Protein AF-A0AAD3H5E1-F1 (afdb_monomer_lite)

Sequence (270 aa):
MHFYHAPSNSEFFSRFMMGMERRMGKQVRQNVGLSVEVLHAILDDYEEEFSSIKCSVSRKRDIVIFASGFLILFTCALRGNELFFWERSEFCTRITQGLNPGNLSHFTIPLMGEFKNELGTRNHMMVVAQHTKSHLPVETWLNRLVQVLKSDGLSSTVGPTMCNKEGFVLCSTDFNSELRDMLYRCANQHPSLLDVNADLENDFKVYRSFRRGATTCARNNKVQEADIVLHNRWRASEAKSGSLPCMSMHNLYTEISQALPTRLRFSASL

Structure (mmCIF, N/CA/C/O backbone):
data_AF-A0AAD3H5E1-F1
#
_entry.id   AF-A0AAD3H5E1-F1
#
loop_
_atom_site.group_PDB
_atom_site.id
_atom_site.type_symbol
_atom_site.label_atom_id
_atom_site.label_alt_id
_atom_site.label_comp_id
_atom_site.label_asym_id
_atom_site.label_entity_id
_atom_site.label_seq_id
_atom_site.pdbx_PDB_ins_code
_atom_site.Cartn_x
_atom_site.Cartn_y
_atom_site.Cartn_z
_atom_site.occupancy
_atom_site.B_iso_or_equiv
_atom_site.auth_seq_id
_atom_site.auth_comp_id
_atom_site.auth_asym_id
_atom_site.auth_atom_id
_atom_site.pdbx_PDB_model_num
ATOM 1 N N . MET A 1 1 ? 16.871 -19.529 46.536 1.00 39.72 1 MET A N 1
ATOM 2 C CA . MET A 1 1 ? 17.720 -19.584 45.327 1.00 39.72 1 MET A CA 1
ATOM 3 C C . MET A 1 1 ? 17.335 -18.385 44.466 1.00 39.72 1 MET A C 1
ATOM 5 O O . MET A 1 1 ? 16.282 -18.407 43.847 1.00 39.72 1 MET A O 1
ATOM 9 N N . HIS A 1 2 ? 18.084 -17.283 44.563 1.00 45.03 2 HIS A N 1
ATOM 10 C CA . HIS A 1 2 ? 17.791 -16.054 43.820 1.00 45.03 2 HIS A CA 1
ATOM 11 C C . HIS A 1 2 ? 18.284 -16.216 42.382 1.00 45.03 2 HIS A C 1
ATOM 13 O O . HIS A 1 2 ? 19.489 -16.279 42.146 1.00 45.03 2 HIS A O 1
ATOM 19 N N . PHE A 1 3 ? 17.363 -16.312 41.424 1.00 52.41 3 PHE A N 1
ATOM 20 C CA . PHE A 1 3 ? 17.713 -16.196 40.015 1.00 52.41 3 PHE A CA 1
ATOM 21 C C . PHE A 1 3 ? 18.147 -14.751 39.756 1.00 52.41 3 PHE A C 1
ATOM 23 O O . PHE A 1 3 ? 17.346 -13.823 39.847 1.00 52.41 3 PHE A O 1
ATOM 30 N N . TYR A 1 4 ? 19.434 -14.553 39.480 1.00 52.16 4 TYR A N 1
ATOM 31 C CA . TYR A 1 4 ? 19.949 -13.277 39.002 1.00 52.16 4 TYR A CA 1
ATOM 32 C C . TYR A 1 4 ? 19.303 -12.972 37.644 1.00 52.16 4 TYR A C 1
ATOM 34 O O . TYR A 1 4 ? 19.609 -13.619 36.642 1.00 52.16 4 TYR A O 1
ATOM 42 N N . HIS A 1 5 ? 18.419 -11.974 37.596 1.00 62.41 5 HIS A N 1
ATOM 43 C CA . HIS A 1 5 ? 17.974 -11.367 36.344 1.00 62.41 5 HIS A CA 1
ATOM 44 C C . HIS A 1 5 ? 19.128 -10.547 35.758 1.00 62.41 5 HIS A C 1
ATOM 46 O O . HIS A 1 5 ? 19.201 -9.331 35.917 1.00 62.41 5 HIS A O 1
ATOM 52 N N . ALA A 1 6 ? 20.074 -11.229 35.111 1.00 73.69 6 ALA A N 1
ATOM 53 C CA . ALA A 1 6 ? 21.097 -10.563 34.323 1.00 73.69 6 ALA A CA 1
ATOM 54 C C . ALA A 1 6 ? 20.407 -9.748 33.209 1.00 73.69 6 ALA A C 1
ATOM 56 O O . ALA A 1 6 ? 19.529 -10.292 32.531 1.00 73.69 6 ALA A O 1
ATOM 57 N N . PRO A 1 7 ? 20.797 -8.483 32.963 1.00 69.69 7 PRO A N 1
ATOM 58 C CA . PRO A 1 7 ? 20.216 -7.667 31.891 1.00 69.69 7 PRO A CA 1
ATOM 59 C C . PRO A 1 7 ? 20.295 -8.341 30.512 1.00 69.69 7 PRO A C 1
ATOM 61 O O . PRO A 1 7 ? 19.433 -8.124 29.660 1.00 69.69 7 PRO A O 1
ATOM 64 N N . SER A 1 8 ? 21.291 -9.211 30.317 1.00 75.44 8 SER A N 1
ATOM 65 C CA . SER A 1 8 ? 21.497 -10.021 29.114 1.00 75.44 8 SER A CA 1
ATOM 66 C C . SER A 1 8 ? 20.474 -11.146 28.912 1.00 75.44 8 SER A C 1
ATOM 68 O O . SER A 1 8 ? 20.350 -11.655 27.806 1.00 75.44 8 SER A O 1
ATOM 70 N N . ASN A 1 9 ? 19.714 -11.520 29.944 1.00 74.25 9 ASN A N 1
ATOM 71 C CA . ASN A 1 9 ? 18.620 -12.493 29.840 1.00 74.25 9 ASN A CA 1
ATOM 72 C C . ASN A 1 9 ? 17.255 -11.815 29.629 1.00 74.25 9 ASN A C 1
ATOM 74 O O . ASN A 1 9 ? 16.221 -12.476 29.692 1.00 74.25 9 ASN A O 1
ATOM 78 N N . SER A 1 10 ? 17.227 -10.495 29.413 1.00 81.56 10 SER A N 1
ATOM 79 C CA . SER A 1 10 ? 15.985 -9.770 29.142 1.00 81.56 10 SER A CA 1
ATOM 80 C C . SER A 1 10 ? 15.500 -9.987 27.708 1.00 81.56 10 SER A C 1
ATOM 82 O O . SER A 1 10 ? 16.289 -10.147 26.773 1.00 81.56 10 SER A O 1
ATOM 84 N N . GLU A 1 11 ? 14.184 -9.913 27.508 1.00 77.81 11 GLU A N 1
ATOM 85 C CA . GLU A 1 11 ? 13.595 -9.965 26.168 1.00 77.81 11 GLU A CA 1
ATOM 86 C C . GLU A 1 11 ? 14.081 -8.809 25.283 1.00 77.81 11 GLU A C 1
ATOM 88 O O . GLU A 1 11 ? 14.349 -8.998 24.096 1.00 77.81 11 GLU A O 1
ATOM 93 N N . PHE A 1 12 ? 14.288 -7.629 25.875 1.00 81.38 12 PHE A N 1
ATOM 94 C CA . PHE A 1 12 ? 14.901 -6.500 25.183 1.00 81.38 12 PHE A CA 1
ATOM 95 C C . PHE A 1 12 ? 16.295 -6.852 24.655 1.00 81.38 12 PHE A C 1
ATOM 97 O O . PHE A 1 12 ? 16.568 -6.625 23.478 1.00 81.38 12 PHE A O 1
ATOM 104 N N . PHE A 1 13 ? 17.164 -7.438 25.487 1.00 83.25 13 PHE A N 1
ATOM 105 C CA . PHE A 1 13 ? 18.514 -7.814 25.070 1.00 83.25 13 PHE A CA 1
ATOM 106 C C . PHE A 1 13 ? 18.494 -8.890 23.980 1.00 83.25 13 PHE A C 1
ATOM 108 O O . PHE A 1 13 ? 19.228 -8.775 23.003 1.00 83.25 13 PHE A O 1
ATOM 115 N N . SER A 1 14 ? 17.603 -9.880 24.085 1.00 82.94 14 SER A N 1
ATOM 116 C CA . SER A 1 14 ? 17.423 -10.902 23.046 1.00 82.94 14 SER A CA 1
ATOM 117 C C . SER A 1 14 ? 17.002 -10.287 21.702 1.00 82.94 14 SER A C 1
ATOM 119 O O . SER A 1 14 ? 17.634 -10.532 20.671 1.00 82.94 14 SER A O 1
ATOM 121 N N . ARG A 1 15 ? 16.006 -9.389 21.705 1.00 79.94 15 ARG A N 1
ATOM 122 C CA . ARG A 1 15 ? 15.568 -8.658 20.501 1.00 79.94 15 ARG A CA 1
ATOM 123 C C . ARG A 1 15 ? 16.658 -7.725 19.962 1.00 79.94 15 ARG A C 1
ATOM 125 O O . ARG A 1 15 ? 16.828 -7.623 18.746 1.00 79.94 15 ARG A O 1
ATOM 132 N N . PHE A 1 16 ? 17.417 -7.070 20.840 1.00 83.19 16 PHE A N 1
ATOM 133 C CA . PHE A 1 16 ? 18.537 -6.206 20.468 1.00 83.19 16 PHE A CA 1
ATOM 134 C C . PHE A 1 16 ? 19.657 -6.999 19.785 1.00 83.19 16 PHE A C 1
ATOM 136 O O . PHE A 1 16 ? 20.072 -6.630 18.684 1.00 83.19 16 PHE A O 1
ATOM 143 N N . MET A 1 17 ? 20.086 -8.115 20.384 1.00 85.12 17 MET A N 1
ATOM 144 C CA . MET A 1 17 ? 21.097 -9.015 19.824 1.00 85.12 17 MET A CA 1
ATOM 145 C C . MET A 1 17 ? 20.643 -9.595 18.487 1.00 85.12 17 MET A C 1
ATOM 147 O O . MET A 1 17 ? 21.388 -9.527 17.514 1.00 85.12 17 MET A O 1
ATOM 151 N N . MET A 1 18 ? 19.392 -10.048 18.384 1.00 78.88 18 MET A N 1
ATOM 152 C CA . MET A 1 18 ? 18.817 -10.495 17.113 1.00 78.88 18 MET A CA 1
ATOM 153 C C . MET A 1 18 ? 18.845 -9.380 16.054 1.00 78.88 18 MET A C 1
ATOM 155 O O . MET A 1 18 ? 19.202 -9.603 14.896 1.00 78.88 18 MET A O 1
ATOM 159 N N . GLY A 1 19 ? 18.526 -8.144 16.448 1.00 79.12 19 GLY A N 1
ATOM 160 C CA . GLY A 1 19 ? 18.629 -6.972 15.584 1.00 79.12 19 GLY A CA 1
ATOM 161 C C . GLY A 1 19 ? 20.065 -6.647 15.152 1.00 79.12 19 GLY A C 1
ATOM 162 O O . GLY A 1 19 ? 20.259 -6.146 14.041 1.00 79.12 19 GLY A O 1
ATOM 163 N N . MET A 1 20 ? 21.067 -6.912 15.996 1.00 80.69 20 MET A N 1
ATOM 164 C CA . MET A 1 20 ? 22.487 -6.794 15.643 1.00 80.69 20 MET A CA 1
ATOM 165 C C . MET A 1 20 ? 22.913 -7.891 14.668 1.00 80.69 20 MET A C 1
ATOM 167 O O . MET A 1 20 ? 23.488 -7.577 13.630 1.00 80.69 20 MET A O 1
ATOM 171 N N . GLU A 1 21 ? 22.582 -9.153 14.943 1.00 81.31 21 GLU A N 1
ATOM 172 C CA . GLU A 1 21 ? 22.931 -10.290 14.082 1.00 81.31 21 GLU A CA 1
ATOM 173 C C . GLU A 1 21 ? 22.355 -10.144 12.668 1.00 81.31 21 GLU A C 1
ATOM 175 O O . GLU A 1 21 ? 23.046 -10.417 11.683 1.00 81.31 21 GLU A O 1
ATOM 180 N N . ARG A 1 22 ? 21.122 -9.632 12.554 1.00 72.00 22 ARG A N 1
ATOM 181 C CA . ARG A 1 22 ? 20.493 -9.296 11.267 1.00 72.00 22 ARG A CA 1
ATOM 182 C C . ARG A 1 22 ? 21.229 -8.164 10.535 1.00 72.00 22 ARG A C 1
ATOM 184 O O . ARG A 1 22 ? 21.415 -8.246 9.326 1.00 72.00 22 ARG A O 1
ATOM 191 N N . ARG A 1 23 ? 21.679 -7.117 11.244 1.00 68.81 23 ARG A N 1
ATOM 192 C CA . ARG A 1 23 ? 22.417 -5.975 10.654 1.00 68.81 23 ARG A CA 1
ATOM 193 C C . ARG A 1 23 ? 23.850 -6.321 10.256 1.00 68.81 23 ARG A C 1
ATOM 195 O O . ARG A 1 23 ? 24.345 -5.794 9.267 1.00 68.81 23 ARG A O 1
ATOM 202 N N . MET A 1 24 ? 24.491 -7.216 11.001 1.00 80.25 24 MET A N 1
ATOM 203 C CA . MET A 1 24 ? 25.833 -7.725 10.712 1.00 80.25 24 MET A CA 1
ATOM 204 C C . MET A 1 24 ? 25.838 -8.820 9.635 1.00 80.25 24 MET A C 1
ATOM 206 O O . MET A 1 24 ? 26.899 -9.330 9.294 1.00 80.25 24 MET A O 1
ATOM 210 N N . GLY A 1 25 ? 24.669 -9.207 9.108 1.00 67.19 25 GLY A N 1
ATOM 211 C CA . GLY A 1 25 ? 24.555 -10.214 8.052 1.00 67.19 25 GLY A CA 1
ATOM 212 C C . GLY A 1 25 ? 24.795 -11.652 8.518 1.00 67.19 25 GLY A C 1
ATOM 213 O O . GLY A 1 25 ? 24.879 -12.546 7.684 1.00 67.19 25 GLY A O 1
ATOM 214 N N . LYS A 1 26 ? 24.862 -11.902 9.833 1.00 73.00 26 LYS A N 1
ATOM 215 C CA . LYS A 1 26 ? 24.960 -13.259 10.396 1.00 73.00 26 LYS A CA 1
ATOM 216 C C . LYS A 1 26 ? 23.683 -14.067 10.125 1.00 73.00 26 LYS A C 1
ATOM 218 O O . LYS A 1 26 ? 23.748 -15.274 9.927 1.00 73.00 26 LYS A O 1
ATOM 223 N N . GLN A 1 27 ? 22.534 -13.389 10.066 1.00 60.41 27 GLN A N 1
ATOM 224 C CA . GLN A 1 27 ? 21.278 -13.930 9.543 1.00 60.41 27 GLN A CA 1
ATOM 225 C C . GLN A 1 27 ? 20.780 -13.060 8.386 1.00 60.41 27 GLN A C 1
ATOM 227 O O . GLN A 1 27 ? 20.323 -11.936 8.597 1.00 60.41 27 GLN A O 1
ATOM 232 N N . VAL A 1 28 ? 20.833 -13.587 7.160 1.00 63.38 28 VAL A N 1
ATOM 233 C CA . VAL A 1 28 ? 20.250 -12.938 5.978 1.00 63.38 28 VAL A CA 1
ATOM 234 C C . VAL A 1 28 ? 18.944 -13.640 5.631 1.00 63.38 28 VAL A C 1
ATOM 236 O O . VAL A 1 28 ? 18.929 -14.619 4.894 1.00 63.38 28 VAL A O 1
ATOM 239 N N . ARG A 1 29 ? 17.828 -13.122 6.150 1.00 73.75 29 ARG A N 1
ATOM 240 C CA . ARG A 1 29 ? 16.485 -13.528 5.719 1.00 73.75 29 ARG A CA 1
ATOM 241 C C . ARG A 1 29 ? 15.870 -12.397 4.910 1.00 73.75 29 ARG A C 1
ATOM 243 O O . ARG A 1 29 ? 15.574 -11.328 5.440 1.00 73.75 29 ARG A O 1
ATOM 250 N N . GLN A 1 30 ? 15.765 -12.589 3.600 1.00 77.12 30 GLN A N 1
ATOM 251 C CA . GLN A 1 30 ? 15.173 -11.586 2.722 1.00 77.12 30 GLN A CA 1
ATOM 252 C C . GLN A 1 30 ? 13.650 -11.698 2.759 1.00 77.12 30 GLN A C 1
ATOM 254 O O . GLN A 1 30 ? 13.129 -12.799 2.644 1.00 77.12 30 GLN A O 1
ATOM 259 N N . ASN A 1 31 ? 12.936 -10.568 2.823 1.00 81.81 31 ASN A N 1
ATOM 260 C CA . ASN A 1 31 ? 11.474 -10.605 2.740 1.00 81.81 31 ASN A CA 1
ATOM 261 C C . ASN A 1 31 ? 11.011 -11.189 1.406 1.00 81.81 31 ASN A C 1
ATOM 263 O O . ASN A 1 31 ? 11.499 -10.760 0.359 1.00 81.81 31 ASN A O 1
ATOM 267 N N . VAL A 1 32 ? 10.044 -12.093 1.434 1.00 91.31 32 VAL A N 1
ATOM 268 C CA . VAL A 1 32 ? 9.434 -12.700 0.250 1.00 91.31 32 VAL A CA 1
ATOM 269 C C . VAL A 1 32 ? 8.504 -11.687 -0.429 1.00 91.31 32 VAL A C 1
ATOM 271 O O . VAL A 1 32 ? 7.982 -10.771 0.213 1.00 91.31 32 VAL A O 1
ATOM 274 N N . GLY A 1 33 ? 8.361 -11.785 -1.754 1.00 93.06 33 GLY A N 1
ATOM 275 C CA . GLY A 1 33 ? 7.395 -10.977 -2.500 1.00 93.06 33 GLY A CA 1
ATOM 276 C C . GLY A 1 33 ? 5.976 -11.466 -2.238 1.00 93.06 33 GLY A C 1
ATOM 277 O O . GLY A 1 33 ? 5.722 -12.657 -2.359 1.00 93.06 33 GLY A O 1
ATOM 278 N N . LEU A 1 34 ? 5.071 -10.557 -1.880 1.00 96.12 34 LEU A N 1
ATOM 279 C CA . LEU A 1 34 ? 3.657 -10.881 -1.689 1.00 96.12 34 LEU A CA 1
ATOM 280 C C . LEU A 1 34 ? 3.011 -11.084 -3.064 1.00 96.12 34 LEU A C 1
ATOM 282 O O . LEU A 1 34 ? 3.153 -10.215 -3.920 1.00 96.12 34 LEU A O 1
ATOM 286 N N . SER A 1 35 ? 2.381 -12.229 -3.317 1.00 96.88 35 SER A N 1
ATOM 287 C CA . SER A 1 35 ? 1.752 -12.479 -4.619 1.00 96.88 35 SER A CA 1
ATOM 288 C C . SER A 1 35 ? 0.460 -11.665 -4.766 1.00 96.88 35 SER A C 1
ATOM 290 O O . SER A 1 35 ? -0.111 -11.214 -3.772 1.00 96.88 35 SER A O 1
ATOM 292 N N . VAL A 1 36 ? 0.002 -11.445 -6.000 1.00 97.62 36 VAL A N 1
ATOM 293 C CA . VAL A 1 36 ? -1.243 -10.692 -6.231 1.00 97.62 36 VAL A CA 1
ATOM 294 C C . VAL A 1 36 ? -2.466 -11.470 -5.738 1.00 97.62 36 VAL A C 1
ATOM 296 O O . VAL A 1 36 ? -3.422 -10.877 -5.257 1.00 97.62 36 VAL A O 1
ATOM 299 N N . GLU A 1 37 ? -2.399 -12.799 -5.767 1.00 97.88 37 GLU A N 1
ATOM 300 C CA . GLU A 1 37 ? -3.422 -13.707 -5.248 1.00 97.88 37 GLU A CA 1
ATOM 301 C C . GLU A 1 37 ? -3.552 -13.589 -3.725 1.00 97.88 37 GLU A C 1
ATOM 303 O O . GLU A 1 37 ? -4.663 -13.537 -3.208 1.00 97.88 37 GLU A O 1
ATOM 308 N N . VAL A 1 38 ? -2.428 -13.472 -3.005 1.00 98.00 38 VAL A N 1
ATOM 309 C CA . VAL A 1 38 ? -2.443 -13.204 -1.557 1.00 98.00 38 VAL A CA 1
ATOM 310 C C . VAL A 1 38 ? -3.020 -11.818 -1.269 1.00 98.00 38 VAL A C 1
ATOM 312 O O . VAL A 1 38 ? -3.778 -11.662 -0.317 1.00 98.00 38 VAL A O 1
ATOM 315 N N . LEU A 1 39 ? -2.694 -10.805 -2.082 1.00 98.38 39 LEU A N 1
ATOM 316 C CA . LEU A 1 39 ? -3.289 -9.475 -1.922 1.00 98.38 39 LEU A CA 1
ATOM 317 C C . LEU A 1 39 ? -4.809 -9.512 -2.114 1.00 98.38 39 LEU A C 1
ATOM 319 O O . LEU A 1 39 ? -5.518 -8.906 -1.320 1.00 98.38 39 LEU A O 1
ATOM 323 N N . HIS A 1 40 ? -5.300 -10.229 -3.127 1.00 98.25 40 HIS A N 1
ATOM 324 C CA . HIS A 1 40 ? -6.735 -10.430 -3.337 1.00 98.25 40 HIS A CA 1
ATOM 325 C C . HIS A 1 40 ? -7.398 -11.099 -2.142 1.00 98.25 40 HIS A C 1
ATOM 327 O O . HIS A 1 40 ? -8.334 -10.525 -1.605 1.00 98.25 40 HIS A O 1
ATOM 333 N N . ALA A 1 41 ? -6.852 -12.214 -1.649 1.00 98.12 41 ALA A N 1
ATOM 334 C CA . ALA A 1 41 ? -7.399 -12.892 -0.473 1.00 98.12 41 ALA A CA 1
ATOM 335 C C . ALA A 1 41 ? -7.508 -11.955 0.747 1.00 98.12 41 ALA A C 1
ATOM 337 O O . ALA A 1 41 ? -8.533 -11.922 1.421 1.00 98.12 41 ALA A O 1
ATOM 338 N N . ILE A 1 42 ? -6.487 -11.121 0.988 1.00 98.38 42 ILE A N 1
ATOM 339 C CA . ILE A 1 42 ? -6.517 -10.112 2.060 1.00 98.38 42 ILE A CA 1
ATOM 340 C C . ILE A 1 42 ? -7.616 -9.061 1.820 1.00 98.38 42 ILE A C 1
ATOM 342 O O . ILE A 1 42 ? -8.301 -8.661 2.759 1.00 98.38 42 ILE A O 1
ATOM 346 N N . LEU A 1 43 ? -7.769 -8.569 0.587 1.00 98.50 43 LEU A N 1
ATOM 347 C CA . LEU A 1 43 ? -8.774 -7.553 0.252 1.00 98.50 43 LEU A CA 1
ATOM 348 C C . LEU A 1 43 ? -10.204 -8.113 0.280 1.00 98.50 43 LEU A C 1
ATOM 350 O O . LEU A 1 43 ? -11.114 -7.383 0.671 1.00 98.50 43 LEU A O 1
ATOM 354 N N . ASP A 1 44 ? -10.392 -9.380 -0.079 1.00 98.06 44 ASP A N 1
ATOM 355 C CA . ASP A 1 44 ? -11.674 -10.083 -0.013 1.00 98.06 44 ASP A CA 1
ATOM 356 C C . ASP A 1 44 ? -12.102 -10.299 1.445 1.00 98.06 44 ASP A C 1
ATOM 358 O O . ASP A 1 44 ? -13.229 -9.959 1.811 1.00 98.06 44 ASP A O 1
ATOM 362 N N . ASP A 1 45 ? -11.182 -10.743 2.312 1.00 97.69 45 ASP A N 1
ATOM 363 C CA . ASP A 1 45 ? -11.425 -10.819 3.759 1.00 97.69 45 ASP A CA 1
ATOM 364 C C . ASP A 1 45 ? -11.807 -9.447 4.339 1.00 97.69 45 ASP A C 1
ATOM 366 O O . ASP A 1 45 ? -12.689 -9.335 5.196 1.00 97.69 45 ASP A O 1
ATOM 370 N N . TYR A 1 46 ? -11.143 -8.379 3.882 1.00 98.50 46 TYR A N 1
ATOM 371 C CA . TYR A 1 46 ? -11.490 -7.022 4.289 1.00 98.50 46 TYR A CA 1
ATOM 372 C C . TYR A 1 46 ? -12.869 -6.592 3.804 1.00 98.50 46 TYR A C 1
ATOM 374 O O . TYR A 1 46 ? -13.571 -5.908 4.548 1.00 98.50 46 TYR A O 1
ATOM 382 N N . GLU A 1 47 ? -13.271 -6.964 2.592 1.00 98.25 47 GLU A N 1
ATOM 383 C CA . GLU A 1 47 ? -14.604 -6.667 2.069 1.00 98.25 47 GLU A CA 1
ATOM 384 C C . GLU A 1 47 ? -15.693 -7.379 2.881 1.00 98.25 47 GLU A C 1
ATOM 386 O O . GLU A 1 47 ? -16.701 -6.757 3.238 1.00 98.25 47 GLU A O 1
ATOM 391 N N . GLU A 1 48 ? -15.473 -8.651 3.226 1.00 97.81 48 GLU A N 1
ATOM 392 C CA . GLU A 1 48 ? -16.378 -9.431 4.071 1.00 97.81 48 GLU A CA 1
ATOM 393 C C . GLU A 1 48 ? -16.494 -8.811 5.471 1.00 97.81 48 GLU A C 1
ATOM 395 O O . GLU A 1 48 ? -17.601 -8.551 5.960 1.00 97.81 48 GLU A O 1
ATOM 400 N N . GLU A 1 49 ? -15.359 -8.497 6.105 1.00 97.81 49 GLU A N 1
ATOM 401 C CA . GLU A 1 49 ? -15.334 -7.887 7.434 1.00 97.81 49 GLU A CA 1
ATOM 402 C C . GLU A 1 49 ? -15.988 -6.495 7.416 1.00 97.81 49 GLU A C 1
ATOM 404 O O . GLU A 1 49 ? -16.837 -6.200 8.258 1.00 97.81 49 GLU A O 1
ATOM 409 N N . PHE A 1 50 ? -15.681 -5.660 6.420 1.00 97.88 50 PHE A N 1
ATOM 410 C CA . PHE A 1 50 ? -16.255 -4.320 6.266 1.00 97.88 50 PHE A CA 1
ATOM 411 C C . PHE A 1 50 ? -17.778 -4.348 6.062 1.00 97.88 50 PHE A C 1
ATOM 413 O O . PHE A 1 50 ? -18.505 -3.499 6.605 1.00 97.88 50 PHE A O 1
ATOM 420 N N . SER A 1 51 ? -18.271 -5.330 5.305 1.00 97.25 51 SER A N 1
ATOM 421 C CA . SER A 1 51 ? -19.696 -5.522 5.012 1.00 97.25 51 SER A CA 1
ATOM 422 C C . SER A 1 51 ? -20.466 -6.148 6.176 1.00 97.25 51 SER A C 1
ATOM 424 O O . SER A 1 51 ? -21.688 -6.007 6.263 1.00 97.25 51 SER A O 1
ATOM 426 N N . SER A 1 52 ? -19.770 -6.789 7.115 1.00 97.12 52 SER A N 1
ATOM 427 C CA . SER A 1 52 ? -20.388 -7.413 8.278 1.00 97.12 52 SER A CA 1
ATOM 428 C C . SER A 1 52 ? -21.105 -6.401 9.175 1.00 97.12 52 SER A C 1
ATOM 430 O O . SER A 1 52 ? -20.564 -5.362 9.566 1.00 97.12 52 SER A O 1
ATOM 432 N N . ILE A 1 53 ? -22.324 -6.755 9.593 1.00 93.44 53 ILE A N 1
ATOM 433 C CA . ILE A 1 53 ? -23.119 -5.994 10.576 1.00 93.44 53 ILE A CA 1
ATOM 434 C C . ILE A 1 53 ? -22.398 -5.929 11.932 1.00 93.44 53 ILE A C 1
ATOM 436 O O . ILE A 1 53 ? -22.576 -4.980 12.691 1.00 93.44 53 ILE A O 1
ATOM 440 N N . LYS A 1 54 ? -21.558 -6.926 12.235 1.00 95.31 54 LYS A N 1
ATOM 441 C CA . LYS A 1 54 ? -20.805 -7.002 13.494 1.00 95.31 54 LYS A CA 1
ATOM 442 C C . LYS A 1 54 ? -19.575 -6.091 13.511 1.00 95.31 54 LYS A C 1
ATOM 444 O O . LYS A 1 54 ? -18.992 -5.895 14.575 1.00 95.31 54 LYS A O 1
ATOM 449 N N . CYS A 1 55 ? -19.160 -5.548 12.365 1.00 95.94 55 CYS A N 1
ATOM 450 C CA . CYS A 1 55 ? -17.963 -4.725 12.287 1.00 95.94 55 CYS A CA 1
ATOM 451 C C . CYS A 1 55 ? -18.220 -3.326 12.855 1.00 95.94 55 CYS A C 1
ATOM 453 O O . CYS A 1 55 ? -19.078 -2.580 12.374 1.00 95.94 55 CYS A O 1
ATOM 455 N N . SER A 1 56 ? -17.441 -2.959 13.873 1.00 97.12 56 SER A N 1
ATOM 456 C CA . SER A 1 56 ? -17.533 -1.649 14.514 1.00 97.12 56 SER A CA 1
ATOM 457 C C . SER A 1 56 ? -17.124 -0.526 13.557 1.00 97.12 56 SER A C 1
ATOM 459 O O . SER A 1 56 ? -16.334 -0.729 12.636 1.00 97.12 56 SER A O 1
ATOM 461 N N . VAL A 1 57 ? -17.615 0.693 13.803 1.00 96.00 57 VAL A N 1
ATOM 462 C CA . VAL A 1 57 ? -17.256 1.878 13.001 1.00 96.00 57 VAL A CA 1
ATOM 463 C C . VAL A 1 57 ? -15.744 2.128 13.014 1.00 96.00 57 VAL A C 1
ATOM 465 O O . VAL A 1 57 ? -15.166 2.424 11.971 1.00 96.00 57 VAL A O 1
ATOM 468 N N . SER A 1 58 ? -15.093 1.954 14.171 1.00 96.50 58 SER A N 1
ATOM 469 C CA . SER A 1 58 ? -13.634 2.088 14.283 1.00 96.50 58 SER A CA 1
ATOM 470 C C . SER A 1 58 ? -12.912 1.057 13.421 1.00 96.50 58 SER A C 1
ATOM 472 O O . SER A 1 58 ? -12.012 1.413 12.672 1.00 96.50 58 SER A O 1
ATOM 474 N N . ARG A 1 59 ? -13.350 -0.208 13.449 1.00 97.44 59 ARG A N 1
ATOM 475 C CA . ARG A 1 59 ? -12.718 -1.246 12.634 1.00 97.44 59 ARG A CA 1
ATOM 476 C C . ARG A 1 59 ? -12.956 -1.025 11.141 1.00 97.44 59 ARG A C 1
ATOM 478 O O . ARG A 1 59 ? -12.029 -1.200 10.364 1.00 97.44 59 ARG A O 1
ATOM 485 N N . LYS A 1 60 ? -14.141 -0.555 10.729 1.00 98.19 60 LYS A N 1
ATOM 486 C CA . LYS A 1 60 ? -14.400 -0.181 9.325 1.00 98.19 60 LYS A CA 1
ATOM 487 C C . LYS A 1 60 ? -13.433 0.895 8.837 1.00 98.19 60 LYS A C 1
ATOM 489 O O . LYS A 1 60 ? -12.939 0.802 7.716 1.00 98.19 60 LYS A O 1
ATOM 494 N N . ARG A 1 61 ? -13.142 1.890 9.679 1.00 97.81 61 ARG A N 1
ATOM 495 C CA . ARG A 1 61 ? -12.121 2.903 9.396 1.00 97.81 61 ARG A CA 1
ATOM 496 C C . ARG A 1 61 ? -10.746 2.261 9.210 1.00 97.81 61 ARG A C 1
ATOM 498 O O . ARG A 1 61 ? -10.098 2.525 8.201 1.00 97.81 61 ARG A O 1
ATOM 505 N N . ASP A 1 62 ? -10.322 1.426 10.155 1.00 98.12 62 ASP A N 1
ATOM 506 C CA . ASP A 1 62 ? -9.006 0.781 10.113 1.00 98.12 62 ASP A CA 1
ATOM 507 C C . ASP A 1 62 ? -8.853 -0.101 8.870 1.00 98.12 62 ASP A C 1
ATOM 509 O O . ASP A 1 62 ? -7.860 0.023 8.158 1.00 98.12 62 ASP A O 1
ATOM 513 N N . ILE A 1 63 ? -9.873 -0.901 8.540 1.00 98.62 63 ILE A N 1
ATOM 514 C CA . ILE A 1 63 ? -9.920 -1.711 7.316 1.00 98.62 63 ILE A CA 1
ATOM 515 C C . ILE A 1 63 ? -9.680 -0.837 6.085 1.00 98.62 63 ILE A C 1
ATOM 517 O O . ILE A 1 63 ? -8.817 -1.149 5.272 1.00 98.62 63 ILE A O 1
ATOM 521 N N . VAL A 1 64 ? -10.393 0.286 5.950 1.00 98.75 64 VAL A N 1
ATOM 522 C CA . VAL A 1 64 ? -10.225 1.182 4.795 1.00 98.75 64 VAL A CA 1
ATOM 523 C C . VAL A 1 64 ? -8.809 1.761 4.727 1.00 98.75 64 VAL A C 1
ATOM 525 O O . VAL A 1 64 ? -8.244 1.843 3.633 1.00 98.75 64 VAL A O 1
ATOM 528 N N . ILE A 1 65 ? -8.220 2.141 5.865 1.00 98.56 65 ILE A N 1
ATOM 529 C CA . ILE A 1 65 ? -6.849 2.668 5.935 1.00 98.56 65 ILE A CA 1
ATOM 530 C C . ILE A 1 65 ? -5.834 1.596 5.519 1.00 98.56 65 ILE A C 1
ATOM 532 O O . ILE A 1 65 ? -5.013 1.843 4.632 1.00 98.56 65 ILE A O 1
ATOM 536 N N . PHE A 1 66 ? -5.899 0.402 6.111 1.00 98.62 66 PHE A N 1
ATOM 537 C CA . PHE A 1 66 ? -4.944 -0.671 5.844 1.00 98.62 66 PHE A CA 1
ATOM 538 C C . PHE A 1 66 ? -5.105 -1.267 4.446 1.00 98.62 66 PHE A C 1
ATOM 540 O O . PHE A 1 66 ? -4.105 -1.393 3.739 1.00 98.62 66 PHE A O 1
ATOM 547 N N . ALA A 1 67 ? -6.334 -1.539 3.997 1.00 98.69 67 ALA A N 1
ATOM 548 C CA . ALA A 1 67 ? -6.607 -2.034 2.648 1.00 98.69 67 ALA A CA 1
ATOM 549 C C . ALA A 1 67 ? -6.070 -1.065 1.587 1.00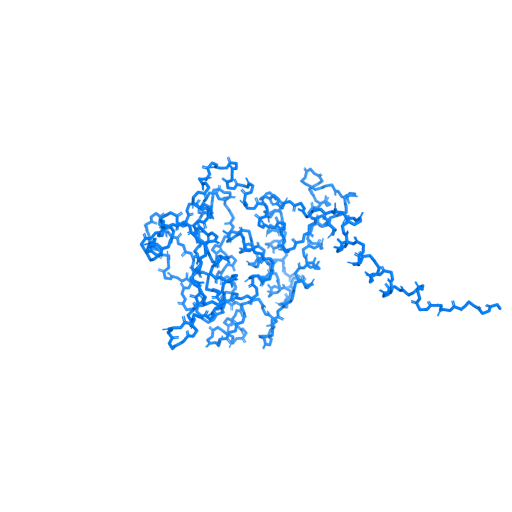 98.69 67 ALA A C 1
ATOM 551 O O . ALA A 1 67 ? -5.332 -1.473 0.690 1.00 98.69 67 ALA A O 1
ATOM 552 N N . SER A 1 68 ? -6.347 0.236 1.731 1.00 98.56 68 SER A N 1
ATOM 553 C CA . SER A 1 68 ? -5.831 1.251 0.805 1.00 98.56 68 SER A CA 1
ATOM 554 C C . SER A 1 68 ? -4.308 1.366 0.861 1.00 98.56 68 SER A C 1
ATOM 556 O O . SER A 1 68 ? -3.661 1.504 -0.176 1.00 98.56 68 SER A O 1
ATOM 558 N N . GLY A 1 69 ? -3.712 1.289 2.054 1.00 98.25 69 GLY A N 1
ATOM 559 C CA . GLY A 1 69 ? -2.262 1.344 2.216 1.00 98.25 69 GLY A CA 1
ATOM 560 C C . GLY A 1 69 ? -1.546 0.138 1.603 1.00 98.25 69 GLY A C 1
ATOM 561 O O . GLY A 1 69 ? -0.566 0.315 0.881 1.00 98.25 69 GLY A O 1
ATOM 562 N N . PHE A 1 70 ? -2.047 -1.081 1.819 1.00 98.56 70 PHE A N 1
ATOM 563 C CA . PHE A 1 70 ? -1.532 -2.302 1.188 1.00 98.56 70 PHE A CA 1
ATOM 564 C C . PHE A 1 70 ? -1.684 -2.270 -0.330 1.00 98.56 70 PHE A C 1
ATOM 566 O O . PHE A 1 70 ? -0.740 -2.596 -1.055 1.00 98.56 70 PHE A O 1
ATOM 573 N N . LEU A 1 71 ? -2.837 -1.805 -0.807 1.00 98.12 71 LEU A N 1
ATOM 574 C CA . LEU A 1 71 ? -3.106 -1.643 -2.225 1.00 98.12 71 LEU A CA 1
ATOM 575 C C . LEU A 1 71 ? -2.113 -0.671 -2.867 1.00 98.12 71 LEU A C 1
ATOM 577 O O . LEU A 1 71 ? -1.475 -1.035 -3.847 1.00 98.12 71 LEU A O 1
ATOM 581 N N . ILE A 1 72 ? -1.884 0.507 -2.276 1.00 97.38 72 ILE A N 1
ATOM 582 C CA . ILE A 1 72 ? -0.917 1.488 -2.795 1.00 97.38 72 ILE A CA 1
ATOM 583 C C . ILE A 1 72 ? 0.535 1.021 -2.663 1.00 97.38 72 ILE A C 1
ATOM 585 O O . ILE A 1 72 ? 1.330 1.237 -3.581 1.00 97.38 72 ILE A O 1
ATOM 589 N N . LEU A 1 73 ? 0.903 0.331 -1.579 1.00 97.56 73 LEU A N 1
ATOM 590 C CA . LEU A 1 73 ? 2.221 -0.303 -1.468 1.00 97.56 73 LEU A CA 1
ATOM 591 C C . LEU A 1 73 ? 2.483 -1.264 -2.635 1.00 97.56 73 LEU A C 1
ATOM 593 O O . LEU A 1 73 ? 3.617 -1.350 -3.115 1.00 97.56 73 LEU A O 1
ATOM 597 N N . PHE A 1 74 ? 1.448 -1.966 -3.103 1.00 98.00 74 PHE A N 1
ATOM 598 C CA . PHE A 1 74 ? 1.532 -2.847 -4.261 1.00 98.00 74 PHE A CA 1
ATOM 599 C C . PHE A 1 74 ? 1.511 -2.064 -5.579 1.00 98.00 74 PHE A C 1
ATOM 601 O O . PHE A 1 74 ? 2.469 -2.125 -6.347 1.00 98.00 74 PHE A O 1
ATOM 608 N N . THR A 1 75 ? 0.465 -1.280 -5.840 1.00 97.00 75 THR A N 1
ATOM 609 C CA . THR A 1 75 ? 0.209 -0.678 -7.156 1.00 97.00 75 THR A CA 1
ATOM 610 C C . THR A 1 75 ? 1.181 0.431 -7.535 1.00 97.00 75 THR A C 1
ATOM 612 O O . THR A 1 75 ? 1.477 0.595 -8.717 1.00 97.00 75 THR A O 1
ATOM 615 N N . CYS A 1 76 ? 1.711 1.161 -6.551 1.00 94.25 76 CYS A N 1
ATOM 616 C CA . CYS A 1 76 ? 2.795 2.129 -6.744 1.00 94.25 76 CYS A CA 1
ATOM 617 C C . CYS A 1 76 ? 4.186 1.512 -6.516 1.00 94.25 76 CYS A C 1
ATOM 619 O O . CYS A 1 76 ? 5.201 2.201 -6.638 1.00 94.25 76 CYS A O 1
ATOM 621 N N . ALA A 1 77 ? 4.246 0.234 -6.120 1.00 94.25 77 ALA A N 1
ATOM 622 C CA . ALA A 1 77 ? 5.463 -0.470 -5.731 1.00 94.25 77 ALA A CA 1
ATOM 623 C C . ALA A 1 77 ? 6.325 0.305 -4.713 1.00 94.25 77 ALA A C 1
ATOM 625 O O . ALA A 1 77 ? 7.558 0.260 -4.787 1.00 94.25 77 ALA A O 1
ATOM 626 N N . LEU A 1 78 ? 5.699 1.017 -3.773 1.00 90.88 78 LEU A N 1
ATOM 627 C CA . LEU A 1 78 ? 6.384 1.846 -2.778 1.00 90.88 78 LEU A CA 1
ATOM 628 C C . LEU A 1 78 ? 7.172 0.995 -1.775 1.00 90.88 78 LEU A C 1
ATOM 630 O O . LEU A 1 78 ? 6.851 -0.162 -1.494 1.00 90.88 78 LEU A O 1
ATOM 634 N N . ARG A 1 79 ? 8.228 1.569 -1.199 1.00 85.69 79 ARG A N 1
ATOM 635 C CA . ARG A 1 79 ? 8.813 1.022 0.034 1.00 85.69 79 ARG A CA 1
ATOM 636 C C . ARG A 1 79 ? 7.900 1.339 1.212 1.00 85.69 79 ARG A C 1
ATOM 638 O O . ARG A 1 79 ? 7.245 2.372 1.217 1.00 85.69 79 ARG A O 1
ATOM 645 N N . GLY A 1 80 ? 7.942 0.502 2.249 1.00 84.12 80 GLY A N 1
ATOM 646 C CA . GLY A 1 80 ? 7.088 0.672 3.435 1.00 84.12 80 GLY A CA 1
ATOM 647 C C . GLY A 1 80 ? 7.108 2.086 4.025 1.00 84.12 80 GLY A C 1
ATOM 648 O O . GLY A 1 80 ? 6.055 2.620 4.334 1.00 84.12 80 GLY A O 1
ATOM 649 N N . ASN A 1 81 ? 8.281 2.726 4.103 1.00 87.19 81 ASN A N 1
ATOM 650 C CA . ASN A 1 81 ? 8.388 4.091 4.631 1.00 87.19 81 ASN A CA 1
ATOM 651 C C . ASN A 1 81 ? 7.803 5.155 3.687 1.00 87.19 81 ASN A C 1
ATOM 653 O O . ASN A 1 81 ? 7.298 6.164 4.162 1.00 87.19 81 ASN A O 1
ATOM 657 N N . GLU A 1 82 ? 7.860 4.925 2.370 1.00 90.31 82 GLU A N 1
ATOM 658 C CA . GLU A 1 82 ? 7.387 5.875 1.354 1.00 90.31 82 GLU A CA 1
ATOM 659 C C . GLU A 1 82 ? 5.855 6.042 1.423 1.00 90.31 82 GLU A C 1
ATOM 661 O O . GLU A 1 82 ? 5.341 7.119 1.135 1.00 90.31 82 GLU A O 1
ATOM 666 N N . LEU A 1 83 ? 5.125 5.010 1.873 1.00 94.00 83 LEU A N 1
ATOM 667 C CA . LEU A 1 83 ? 3.671 5.066 2.067 1.00 94.00 83 LEU A CA 1
ATOM 668 C C . LEU A 1 83 ? 3.248 6.209 3.005 1.00 94.00 83 LEU A C 1
ATOM 670 O O . LEU A 1 83 ? 2.232 6.859 2.769 1.00 94.00 83 LEU A O 1
ATOM 674 N N . PHE A 1 84 ? 4.024 6.476 4.057 1.00 93.56 84 PHE A N 1
ATOM 675 C CA . PHE A 1 84 ? 3.672 7.480 5.065 1.00 93.56 84 PHE A CA 1
ATOM 676 C C . PHE A 1 84 ? 3.882 8.921 4.587 1.00 93.56 84 PHE A C 1
ATOM 678 O O . PHE A 1 84 ? 3.431 9.851 5.252 1.00 93.56 84 PHE A O 1
ATOM 685 N N . PHE A 1 85 ? 4.501 9.113 3.417 1.00 91.12 85 PHE A N 1
ATOM 686 C CA . PHE A 1 85 ? 4.555 10.411 2.747 1.00 91.12 85 PHE A CA 1
ATOM 687 C C . PHE A 1 85 ? 3.318 10.693 1.898 1.00 91.12 85 PHE A C 1
ATOM 689 O O . PHE A 1 85 ? 3.204 11.790 1.370 1.00 91.12 85 PHE A O 1
ATOM 696 N N . TRP A 1 86 ? 2.383 9.755 1.740 1.00 93.81 86 TRP A N 1
ATOM 697 C CA . TRP A 1 86 ? 1.176 10.005 0.958 1.00 93.81 86 TRP A CA 1
ATOM 698 C C . TRP A 1 86 ? 0.342 11.130 1.582 1.00 93.81 86 TRP A C 1
ATOM 700 O O . TRP A 1 86 ? -0.206 10.975 2.670 1.00 93.81 86 TRP A O 1
ATOM 710 N N . GLU A 1 87 ? 0.237 12.262 0.894 1.00 93.00 87 GLU A N 1
ATOM 711 C CA . GLU A 1 87 ? -0.386 13.495 1.371 1.00 93.00 87 GLU A CA 1
ATOM 712 C C . GLU A 1 87 ? -1.910 13.478 1.164 1.00 93.00 87 GLU A C 1
ATOM 714 O O . GLU A 1 87 ? -2.399 13.170 0.078 1.00 93.00 87 GLU A O 1
ATOM 719 N N . ARG A 1 88 ? -2.676 13.796 2.212 1.00 94.19 88 ARG A N 1
ATOM 720 C CA . ARG A 1 88 ? -4.131 13.604 2.230 1.00 94.19 88 ARG A CA 1
ATOM 721 C C . ARG A 1 88 ? -4.928 14.712 1.546 1.00 94.19 88 ARG A C 1
ATOM 723 O O . ARG A 1 88 ? -5.950 14.404 0.934 1.00 94.19 88 ARG A O 1
ATOM 730 N N . SER A 1 89 ? -4.517 15.975 1.656 1.00 91.19 89 SER A N 1
ATOM 731 C CA . SER A 1 89 ? -5.318 17.113 1.184 1.00 91.19 89 SER A CA 1
ATOM 732 C C . SER A 1 89 ? -5.333 17.221 -0.343 1.00 91.19 89 SER A C 1
ATOM 734 O O . SER A 1 89 ? -6.397 17.308 -0.961 1.00 91.19 89 SER A O 1
ATOM 736 N N . GLU A 1 90 ? -4.171 17.095 -0.975 1.00 90.06 90 GLU A N 1
ATOM 737 C CA . GLU A 1 90 ? -4.002 16.973 -2.418 1.00 90.06 90 GLU A CA 1
ATOM 738 C C . GLU A 1 90 ? -4.628 15.676 -2.924 1.00 90.06 90 GLU A C 1
ATOM 740 O O . GLU A 1 90 ? -5.270 15.690 -3.972 1.00 90.06 90 GLU A O 1
ATOM 745 N N . PHE A 1 91 ? -4.523 14.564 -2.186 1.00 93.81 91 PHE A N 1
ATOM 746 C CA . PHE A 1 91 ? -5.170 13.318 -2.599 1.00 93.81 91 PHE A CA 1
ATOM 747 C C . PHE A 1 91 ? -6.694 13.483 -2.666 1.00 93.81 91 PHE A C 1
ATOM 749 O O . PHE A 1 91 ? -7.298 13.219 -3.707 1.00 93.81 91 PHE A O 1
ATOM 756 N N . CYS A 1 92 ? -7.312 14.002 -1.600 1.00 94.62 92 CYS A N 1
ATOM 757 C CA . CYS A 1 92 ? -8.756 14.243 -1.550 1.00 94.62 92 CYS A CA 1
ATOM 758 C C . CYS A 1 92 ? -9.222 15.238 -2.622 1.00 94.62 92 CYS A C 1
ATOM 760 O O . CYS A 1 92 ? -10.312 15.078 -3.172 1.00 94.62 92 CYS A O 1
ATOM 762 N N . THR A 1 93 ? -8.404 16.247 -2.929 1.00 90.38 93 THR A N 1
ATOM 763 C CA . THR A 1 93 ? -8.709 17.266 -3.944 1.00 90.38 93 THR A CA 1
ATOM 764 C C . THR A 1 93 ? -8.615 16.714 -5.368 1.00 90.38 93 THR A C 1
ATOM 766 O O . THR A 1 93 ? -9.357 17.143 -6.252 1.00 90.38 93 THR A O 1
ATOM 769 N N . ARG A 1 94 ? -7.706 15.763 -5.615 1.00 86.44 94 ARG A N 1
ATOM 770 C CA . ARG A 1 94 ? -7.353 15.313 -6.969 1.00 86.44 94 ARG A CA 1
ATOM 771 C C . ARG A 1 94 ? -7.867 13.935 -7.350 1.00 86.44 94 ARG A C 1
ATOM 773 O O . ARG A 1 94 ? -7.688 13.553 -8.504 1.00 86.44 94 ARG A O 1
ATOM 780 N N . ILE A 1 95 ? -8.498 13.198 -6.435 1.00 88.44 95 ILE A N 1
ATOM 781 C CA . ILE A 1 95 ? -8.886 11.797 -6.661 1.00 88.44 95 ILE A CA 1
ATOM 782 C C . ILE A 1 95 ? -9.675 11.585 -7.965 1.00 88.44 95 ILE A C 1
ATOM 784 O O . ILE A 1 95 ? -9.455 10.593 -8.650 1.00 88.44 95 ILE A O 1
ATOM 788 N N . THR A 1 96 ? -10.523 12.539 -8.362 1.00 84.94 96 THR A N 1
ATOM 789 C CA . THR A 1 96 ? -11.335 12.444 -9.584 1.00 84.94 96 THR A CA 1
ATOM 790 C C . THR A 1 96 ? -10.698 13.069 -10.827 1.00 84.94 96 THR A C 1
ATOM 792 O O . THR A 1 96 ? -11.206 12.862 -11.923 1.00 84.94 96 THR A O 1
ATOM 795 N N . GLN A 1 97 ? -9.590 13.812 -10.709 1.00 83.62 97 GLN A N 1
ATOM 796 C CA . GLN A 1 97 ? -9.005 14.566 -11.835 1.00 83.62 97 GLN A CA 1
ATOM 797 C C . GLN A 1 97 ? -8.500 13.662 -12.968 1.00 83.62 97 GLN A C 1
ATOM 799 O O . GLN A 1 97 ? -8.471 14.074 -14.126 1.00 83.62 97 GLN A O 1
ATOM 804 N N . GLY A 1 98 ? -8.087 12.438 -12.634 1.00 79.62 98 GLY A N 1
ATOM 805 C CA . GLY A 1 98 ? -7.602 11.454 -13.600 1.00 79.62 98 GLY A CA 1
ATOM 806 C C . GLY A 1 98 ? -8.680 10.513 -14.142 1.00 79.62 98 GLY A C 1
ATOM 807 O O . GLY A 1 98 ? -8.375 9.710 -15.023 1.00 79.62 98 GLY A O 1
ATOM 808 N N . LEU A 1 99 ? -9.923 10.600 -13.653 1.00 82.19 99 LEU A N 1
ATOM 809 C CA . LEU A 1 99 ? -11.042 9.757 -14.081 1.00 82.19 99 LEU A CA 1
ATOM 810 C C . LEU A 1 99 ? -11.714 10.384 -15.308 1.00 82.19 99 LEU A C 1
ATOM 812 O O . LEU A 1 99 ? -12.688 11.124 -15.198 1.00 82.19 99 LEU A O 1
ATOM 816 N N . ASN A 1 100 ? -11.161 10.111 -16.488 1.00 72.12 100 ASN A N 1
ATOM 817 C CA . ASN A 1 100 ? -11.706 10.563 -17.768 1.00 72.12 100 ASN A CA 1
ATOM 818 C C . ASN A 1 100 ? -12.245 9.360 -18.555 1.00 72.12 100 ASN A C 1
ATOM 820 O O . ASN A 1 100 ? -11.586 8.328 -18.545 1.00 72.12 100 ASN A O 1
ATOM 824 N N . PRO A 1 101 ? -13.348 9.474 -19.319 1.00 57.72 101 PRO A N 1
ATOM 825 C CA . PRO A 1 101 ? -13.939 8.368 -20.093 1.00 57.72 101 PRO A CA 1
ATOM 826 C C . PRO A 1 101 ? -13.095 7.857 -21.293 1.00 57.72 101 PRO A C 1
ATOM 828 O O . PRO A 1 101 ? -13.637 7.305 -22.245 1.00 57.72 101 PRO A O 1
ATOM 831 N N . GLY A 1 102 ? -11.768 8.030 -21.272 1.00 66.50 102 GLY A N 1
ATOM 832 C CA . GLY A 1 102 ? -10.819 7.449 -22.230 1.00 66.50 102 GLY A CA 1
ATOM 833 C C . GLY A 1 102 ? -10.000 6.290 -21.637 1.00 66.50 102 GLY A C 1
ATOM 834 O O . GLY A 1 102 ? -10.158 5.918 -20.483 1.00 66.50 102 GLY A O 1
ATOM 835 N N . ASN A 1 103 ? -9.047 5.748 -22.405 1.00 67.31 103 ASN A N 1
ATOM 836 C CA . ASN A 1 103 ? -8.229 4.576 -22.022 1.00 67.31 103 ASN A CA 1
ATOM 837 C C . ASN A 1 103 ? -7.175 4.813 -20.913 1.00 67.31 103 ASN A C 1
ATOM 839 O O . ASN A 1 103 ? -6.301 3.972 -20.713 1.00 67.31 103 ASN A O 1
ATOM 843 N N . LEU A 1 104 ? -7.196 5.954 -20.219 1.00 83.56 104 LEU A N 1
ATOM 844 C CA . LEU A 1 104 ? -6.150 6.356 -19.266 1.00 83.56 104 LEU A CA 1
ATOM 845 C C . LEU A 1 104 ? -6.721 6.809 -17.919 1.00 83.56 104 LEU A C 1
ATOM 847 O O . LEU A 1 104 ? -6.110 7.642 -17.247 1.00 83.56 104 LEU A O 1
ATOM 851 N N . SER A 1 105 ? -7.885 6.290 -17.523 1.00 91.62 105 SER A N 1
ATOM 852 C CA . SER A 1 105 ? -8.428 6.556 -16.194 1.00 91.62 105 SER A CA 1
ATOM 853 C C . SER A 1 105 ? -7.449 6.147 -15.102 1.00 91.62 105 SER A C 1
ATOM 855 O O . SER A 1 105 ? -6.948 5.017 -15.073 1.00 91.62 105 SER A O 1
ATOM 857 N N . HIS A 1 106 ? -7.169 7.076 -14.196 1.00 92.56 106 HIS A N 1
ATOM 858 C CA . HIS A 1 106 ? -6.177 6.878 -13.152 1.00 92.56 106 HIS A CA 1
ATOM 859 C C . HIS A 1 106 ? -6.463 7.711 -11.907 1.00 92.56 106 HIS A C 1
ATOM 861 O O . HIS A 1 106 ? -7.155 8.726 -11.944 1.00 92.56 106 HIS A O 1
ATOM 867 N N . PHE A 1 107 ? -5.840 7.296 -10.812 1.00 93.44 107 PHE A N 1
ATOM 868 C CA . PHE A 1 107 ? -5.760 8.034 -9.564 1.00 93.44 107 PHE A CA 1
ATOM 869 C C . PHE A 1 107 ? -4.376 8.654 -9.412 1.00 93.44 107 PHE A C 1
ATOM 871 O O . PHE A 1 107 ? -3.365 8.048 -9.778 1.00 93.44 107 PHE A O 1
ATOM 878 N N . THR A 1 108 ? -4.329 9.858 -8.846 1.00 90.69 108 THR A N 1
ATOM 879 C CA . THR A 1 108 ? -3.076 10.527 -8.483 1.00 90.69 108 THR A CA 1
ATOM 880 C C . THR A 1 108 ? -2.792 10.308 -7.002 1.00 90.69 108 THR A C 1
ATOM 882 O O . THR A 1 108 ? -3.638 10.598 -6.163 1.00 90.69 108 THR A O 1
ATOM 885 N N . ILE A 1 109 ? -1.595 9.818 -6.687 1.00 92.94 109 ILE A N 1
ATOM 886 C CA . ILE A 1 109 ? -1.125 9.524 -5.331 1.00 92.94 109 ILE A CA 1
ATOM 887 C C . ILE A 1 109 ? -0.004 10.526 -4.997 1.00 92.94 109 ILE A C 1
ATOM 889 O O . ILE A 1 109 ? 1.149 10.304 -5.378 1.00 92.94 109 ILE A O 1
ATOM 893 N N . PRO A 1 110 ? -0.323 11.675 -4.375 1.00 90.69 110 PRO A N 1
ATOM 894 C CA . PRO A 1 110 ? 0.667 12.690 -4.026 1.00 90.69 110 PRO A CA 1
ATOM 895 C C . PRO A 1 110 ? 1.531 12.222 -2.855 1.00 90.69 110 PRO A C 1
ATOM 897 O O . PRO A 1 110 ? 1.015 11.920 -1.785 1.00 90.69 110 PRO A O 1
ATOM 900 N N . LEU A 1 111 ? 2.847 12.202 -3.028 1.00 88.62 111 LEU A N 1
ATOM 901 C CA . LEU A 1 111 ? 3.809 11.981 -1.951 1.00 88.62 111 LEU A CA 1
ATOM 902 C C . LEU A 1 111 ? 4.430 13.320 -1.541 1.00 88.62 111 LEU A C 1
ATOM 904 O O . LEU A 1 111 ? 4.910 14.062 -2.399 1.00 88.62 111 LEU A O 1
ATOM 908 N N . MET A 1 112 ? 4.437 13.626 -0.247 1.00 85.19 112 MET A N 1
ATOM 909 C CA . MET A 1 112 ? 5.114 14.788 0.321 1.00 85.19 112 MET A CA 1
ATOM 910 C C . MET A 1 112 ? 6.603 14.753 -0.028 1.00 85.19 112 MET A C 1
ATOM 912 O O . MET A 1 112 ? 7.276 13.741 0.167 1.00 85.19 112 MET A O 1
ATOM 916 N N . GLY A 1 113 ? 7.128 15.875 -0.519 1.00 68.25 113 GLY A N 1
ATOM 917 C CA . GLY A 1 113 ? 8.541 16.018 -0.842 1.00 68.25 113 GLY A CA 1
ATOM 918 C C . GLY A 1 113 ? 8.989 17.475 -0.855 1.00 68.25 113 GLY A C 1
ATOM 919 O O . GLY A 1 113 ? 8.221 18.382 -1.178 1.00 68.25 113 GLY A O 1
ATOM 920 N N . GLU A 1 114 ? 10.252 17.699 -0.502 1.00 53.59 114 GLU A N 1
ATOM 921 C CA . GLU A 1 114 ? 10.907 18.999 -0.641 1.00 53.59 114 GLU A CA 1
ATOM 922 C C . GLU A 1 114 ? 11.605 19.082 -2.006 1.00 53.59 114 GLU A C 1
ATOM 924 O O . GLU A 1 114 ? 12.506 18.294 -2.305 1.00 53.59 114 GLU A O 1
ATOM 929 N N . PHE A 1 115 ? 11.230 20.062 -2.831 1.00 49.19 115 PHE A N 1
ATOM 930 C CA . PHE A 1 115 ? 12.010 20.456 -4.003 1.00 49.19 115 PHE A CA 1
ATOM 931 C C . PHE A 1 115 ? 12.854 21.677 -3.629 1.00 49.19 115 PHE A C 1
ATOM 933 O O . PHE A 1 115 ? 12.322 22.759 -3.397 1.00 49.19 115 PHE A O 1
ATOM 940 N N . LYS A 1 116 ? 14.183 21.533 -3.562 1.00 38.59 116 LYS A N 1
ATOM 941 C CA . LYS A 1 116 ? 15.073 22.700 -3.454 1.00 38.59 116 LYS A CA 1
ATOM 942 C C . LYS A 1 116 ? 15.190 23.369 -4.828 1.00 38.59 116 LYS A C 1
ATOM 944 O O . LYS A 1 116 ? 15.438 22.676 -5.810 1.00 38.59 116 LYS A O 1
ATOM 949 N N . ASN A 1 117 ? 15.043 24.699 -4.848 1.00 38.66 117 ASN A N 1
ATOM 950 C CA . ASN A 1 117 ? 15.060 25.646 -5.986 1.00 38.66 117 ASN A CA 1
ATOM 951 C C . ASN A 1 117 ? 13.700 26.179 -6.471 1.00 38.66 117 ASN A C 1
ATOM 953 O O . ASN A 1 117 ? 13.674 27.012 -7.372 1.00 38.66 117 ASN A O 1
ATOM 957 N N . GLU A 1 118 ? 12.592 25.813 -5.831 1.00 41.00 118 GLU A N 1
ATOM 958 C CA . GLU A 1 118 ? 11.312 26.511 -5.979 1.00 41.00 118 GLU A CA 1
ATOM 959 C C . GLU A 1 118 ? 10.765 26.802 -4.576 1.00 41.00 118 GLU A C 1
ATOM 961 O O . GLU A 1 118 ? 10.875 25.972 -3.676 1.00 41.00 118 GLU A O 1
ATOM 966 N N . LEU A 1 119 ? 10.226 28.000 -4.345 1.00 34.81 119 LEU A N 1
ATOM 967 C CA . LEU A 1 119 ? 9.583 28.350 -3.076 1.00 34.81 119 LEU A CA 1
ATOM 968 C C . LEU A 1 119 ? 8.290 27.523 -2.927 1.00 34.81 119 LEU A C 1
ATOM 970 O O . LEU A 1 119 ? 7.232 27.948 -3.380 1.00 34.81 119 LEU A O 1
ATOM 974 N N . GLY A 1 120 ? 8.379 26.329 -2.334 1.00 43.59 120 GLY A N 1
ATOM 975 C CA . GLY A 1 120 ? 7.220 25.515 -1.955 1.00 43.59 120 GLY A CA 1
ATOM 976 C C . GLY A 1 120 ? 7.485 24.008 -1.892 1.00 43.59 120 GLY A C 1
ATOM 977 O O . GLY A 1 120 ? 8.224 23.448 -2.699 1.00 43.59 120 GLY A O 1
ATOM 978 N N . THR A 1 121 ? 6.830 23.326 -0.951 1.00 49.81 121 THR A N 1
ATOM 979 C CA . THR A 1 121 ? 6.628 21.871 -0.977 1.00 49.81 121 THR A CA 1
ATOM 980 C C . THR A 1 121 ? 5.754 21.528 -2.183 1.00 49.81 121 THR A C 1
ATOM 982 O O . THR A 1 121 ? 4.558 21.811 -2.199 1.00 49.81 121 THR A O 1
ATOM 985 N N . ARG A 1 122 ? 6.341 20.934 -3.226 1.00 63.44 122 ARG A N 1
ATOM 986 C CA . ARG A 1 122 ? 5.572 20.312 -4.311 1.00 63.44 122 ARG A CA 1
ATOM 987 C C . ARG A 1 122 ? 5.514 18.813 -4.047 1.00 63.44 122 ARG A C 1
ATOM 989 O O . ARG A 1 122 ? 6.544 18.174 -3.867 1.00 63.44 122 ARG A O 1
ATOM 996 N N . ASN A 1 123 ? 4.314 18.247 -4.030 1.00 69.88 123 ASN A N 1
ATOM 997 C CA . ASN A 1 123 ? 4.152 16.80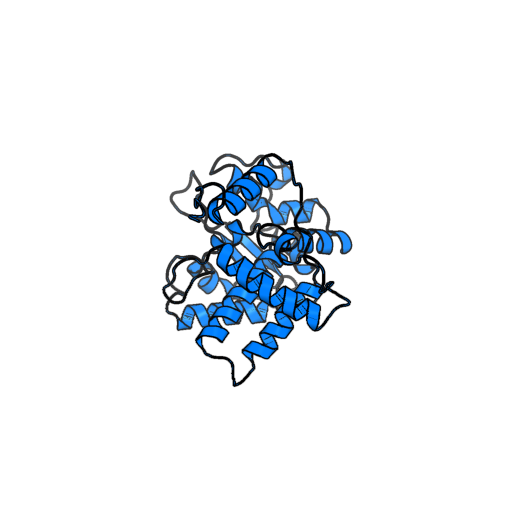4 -3.901 1.00 69.88 123 ASN A CA 1
ATOM 998 C C . ASN A 1 123 ? 4.643 16.094 -5.169 1.00 69.88 123 ASN A C 1
ATOM 1000 O O . ASN A 1 123 ? 4.384 16.537 -6.291 1.00 69.88 123 ASN A O 1
ATOM 1004 N N . HIS A 1 124 ? 5.317 14.958 -5.002 1.00 79.75 124 HIS A N 1
ATOM 1005 C CA . HIS A 1 124 ? 5.589 14.050 -6.104 1.00 79.75 124 HIS A CA 1
ATOM 1006 C C . HIS A 1 124 ? 4.320 13.267 -6.443 1.00 79.75 124 HIS A C 1
ATOM 1008 O O . HIS A 1 124 ? 3.839 12.460 -5.653 1.00 79.75 124 HIS A O 1
ATOM 1014 N N . MET A 1 125 ? 3.775 13.495 -7.633 1.00 84.38 125 MET A N 1
ATOM 1015 C CA . MET A 1 125 ? 2.522 12.876 -8.058 1.00 84.38 125 MET A CA 1
ATOM 1016 C C . MET A 1 125 ? 2.789 11.498 -8.656 1.00 84.38 125 MET A C 1
ATOM 1018 O O . MET A 1 125 ? 3.198 11.421 -9.812 1.00 84.38 125 MET A O 1
ATOM 1022 N N . MET A 1 126 ? 2.544 10.416 -7.916 1.00 88.50 126 MET A N 1
ATOM 1023 C CA . MET A 1 126 ? 2.471 9.057 -8.471 1.00 88.50 126 MET A CA 1
ATOM 1024 C C . MET A 1 126 ? 1.120 8.848 -9.173 1.00 88.50 126 MET A C 1
ATOM 1026 O O . MET A 1 126 ? 0.152 9.541 -8.869 1.00 88.50 126 MET A O 1
ATOM 1030 N N . VAL A 1 127 ? 1.043 7.908 -10.119 1.00 90.50 127 VAL A N 1
ATOM 1031 C CA . VAL A 1 127 ? -0.207 7.590 -10.834 1.00 90.50 127 VAL A CA 1
ATOM 1032 C C . VAL A 1 127 ? -0.496 6.095 -10.797 1.00 90.50 127 VAL A C 1
ATOM 1034 O O . VAL A 1 127 ? 0.402 5.274 -10.995 1.00 90.50 127 VAL A O 1
ATOM 1037 N N . VAL A 1 128 ? -1.758 5.748 -10.559 1.00 93.94 128 VAL A N 1
ATOM 1038 C CA . VAL A 1 128 ? -2.248 4.366 -10.487 1.00 93.94 128 VAL A CA 1
ATOM 1039 C C . VAL A 1 128 ? -3.413 4.205 -11.448 1.00 93.94 128 VAL A C 1
ATOM 1041 O O . VAL A 1 128 ? -4.356 4.987 -11.389 1.00 93.94 128 VAL A O 1
ATOM 1044 N N . ALA A 1 129 ? -3.359 3.208 -12.328 1.00 94.19 129 ALA A N 1
ATOM 1045 C CA . ALA A 1 129 ? -4.462 2.904 -13.230 1.00 94.19 129 ALA A CA 1
ATOM 1046 C C . ALA A 1 129 ? -5.738 2.555 -12.446 1.00 94.19 129 ALA A C 1
ATOM 1048 O O . ALA A 1 129 ? -5.672 1.857 -11.435 1.00 94.19 129 ALA A O 1
ATOM 1049 N N . GLN A 1 130 ? -6.894 3.027 -12.920 1.00 93.88 130 GLN A N 1
ATOM 1050 C CA . GLN A 1 130 ? -8.193 2.687 -12.325 1.00 93.88 130 GLN A CA 1
ATOM 1051 C C . GLN A 1 130 ? -8.456 1.179 -12.398 1.00 93.88 130 GLN A C 1
ATOM 1053 O O . GLN A 1 130 ? -8.958 0.581 -11.449 1.00 93.88 130 GLN A O 1
ATOM 1058 N N . HIS A 1 131 ? -8.079 0.571 -13.523 1.00 93.19 131 H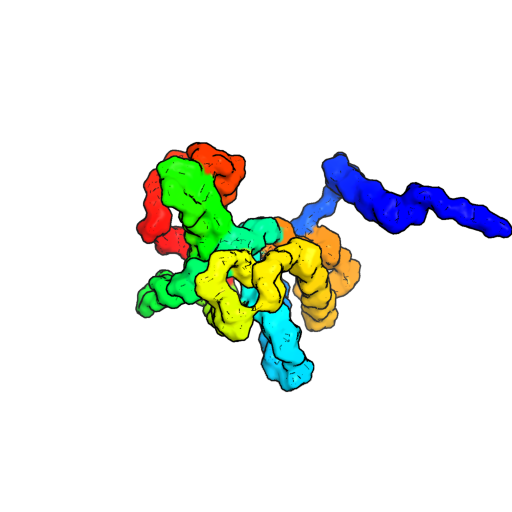IS A N 1
ATOM 1059 C CA . HIS A 1 131 ? -8.224 -0.853 -13.774 1.00 93.19 131 HIS A CA 1
ATOM 1060 C C . HIS A 1 131 ? -6.851 -1.495 -13.944 1.00 93.19 131 HIS A C 1
ATOM 1062 O O . HIS A 1 131 ? -5.999 -1.002 -14.687 1.00 93.19 131 HIS A O 1
ATOM 1068 N N . THR A 1 132 ? -6.658 -2.603 -13.241 1.00 96.19 132 THR A N 1
ATOM 1069 C CA . THR A 1 132 ? -5.463 -3.445 -13.305 1.00 96.19 132 THR A CA 1
ATOM 1070 C C . THR A 1 132 ? -5.817 -4.754 -14.009 1.00 96.19 132 THR A C 1
ATOM 1072 O O . THR A 1 132 ? -6.988 -5.145 -14.050 1.00 96.19 132 THR A O 1
ATOM 1075 N N . LYS A 1 133 ? -4.827 -5.438 -14.583 1.00 96.62 133 LYS A N 1
ATOM 1076 C CA . LYS A 1 133 ? -5.014 -6.706 -15.299 1.00 96.62 133 LYS A CA 1
ATOM 1077 C C . LYS A 1 133 ? -5.524 -7.810 -14.370 1.00 96.62 133 LYS A C 1
ATOM 1079 O O . LYS A 1 133 ? -6.286 -8.662 -14.812 1.00 96.62 133 LYS A O 1
ATOM 1084 N N . SER A 1 134 ? -5.110 -7.795 -13.108 1.00 96.88 134 SER A N 1
ATOM 1085 C CA . SER A 1 134 ? -5.567 -8.717 -12.069 1.00 96.88 134 SER A CA 1
ATOM 1086 C C . SER A 1 134 ? -6.855 -8.273 -11.376 1.00 96.88 134 SER A C 1
ATOM 1088 O O . SER A 1 134 ? -7.300 -8.965 -10.469 1.00 96.88 134 SER A O 1
ATOM 1090 N N . HIS A 1 135 ? -7.477 -7.164 -11.790 1.00 97.31 135 HIS A N 1
ATOM 1091 C CA . HIS A 1 135 ? -8.736 -6.657 -11.231 1.00 97.31 135 HIS A CA 1
ATOM 1092 C C . HIS A 1 135 ? -8.678 -6.244 -9.751 1.00 97.31 135 HIS A C 1
ATOM 1094 O O . HIS A 1 135 ? -9.674 -6.336 -9.038 1.00 97.31 135 HIS A O 1
ATOM 1100 N N . LEU A 1 136 ? -7.536 -5.740 -9.277 1.00 97.94 136 LEU A N 1
ATOM 1101 C CA . LEU A 1 136 ? -7.440 -5.141 -7.944 1.00 97.94 136 LEU A CA 1
ATOM 1102 C C . LEU A 1 136 ? -8.469 -3.996 -7.767 1.00 97.94 136 LEU A C 1
ATOM 1104 O O . LEU A 1 136 ? -8.545 -3.121 -8.638 1.00 97.94 136 LEU A O 1
ATOM 1108 N N . PRO A 1 137 ? -9.210 -3.941 -6.640 1.00 97.56 137 PRO A N 1
ATOM 1109 C CA . PRO A 1 137 ? -10.291 -2.974 -6.394 1.00 97.56 137 PRO A CA 1
ATOM 1110 C C . PRO A 1 137 ? -9.787 -1.565 -6.012 1.00 97.56 137 PRO A C 1
ATOM 1112 O O . PRO A 1 137 ? -10.144 -1.014 -4.970 1.00 97.56 137 PRO A O 1
ATOM 1115 N N . VAL A 1 138 ? -8.949 -0.963 -6.866 1.00 96.69 138 VAL A N 1
ATOM 1116 C CA . VAL A 1 138 ? -8.300 0.346 -6.645 1.00 96.69 138 VAL A CA 1
ATOM 1117 C C . VAL A 1 138 ? -9.315 1.445 -6.366 1.00 96.69 138 VAL A C 1
ATOM 1119 O O . VAL A 1 138 ? -9.255 2.098 -5.327 1.00 96.69 138 VAL A O 1
ATOM 1122 N N . GLU A 1 139 ? -10.268 1.635 -7.272 1.00 95.88 139 GLU A N 1
ATOM 1123 C CA . GLU A 1 139 ? -11.271 2.689 -7.147 1.00 95.88 139 GLU A CA 1
ATOM 1124 C C . GLU A 1 139 ? -12.093 2.571 -5.861 1.00 95.88 139 GLU A C 1
ATOM 1126 O O . GLU A 1 139 ? -12.291 3.564 -5.158 1.00 95.88 139 GLU A O 1
ATOM 1131 N N . THR A 1 140 ? -12.538 1.358 -5.529 1.00 97.38 140 THR A N 1
ATOM 1132 C CA . THR A 1 140 ? -13.391 1.104 -4.365 1.00 97.38 140 THR A CA 1
ATOM 1133 C C . THR A 1 140 ? -12.704 1.535 -3.072 1.00 97.38 140 THR A C 1
ATOM 1135 O O . THR A 1 140 ? -13.269 2.317 -2.303 1.00 97.38 140 THR A O 1
ATOM 1138 N N . TRP A 1 141 ? -11.472 1.077 -2.834 1.00 98.31 141 TRP A N 1
ATOM 1139 C CA . TRP A 1 141 ? -10.760 1.387 -1.593 1.00 98.31 141 TRP A CA 1
ATOM 1140 C C . TRP A 1 141 ? -10.316 2.848 -1.519 1.00 98.31 141 TRP A C 1
ATOM 1142 O O . TRP A 1 141 ? -10.485 3.477 -0.475 1.00 98.31 141 TRP A O 1
ATOM 1152 N N . LEU A 1 142 ? -9.858 3.435 -2.629 1.00 98.00 142 LEU A N 1
ATOM 1153 C CA . LEU A 1 142 ? -9.461 4.846 -2.657 1.00 98.00 142 LEU A CA 1
ATOM 1154 C C . LEU A 1 142 ? -10.643 5.799 -2.426 1.00 98.00 142 LEU A C 1
ATOM 1156 O O . LEU A 1 142 ? -10.510 6.775 -1.684 1.00 98.00 142 LEU A O 1
ATOM 1160 N N . ASN A 1 143 ? -11.817 5.506 -2.990 1.00 97.69 143 ASN A N 1
ATOM 1161 C CA . ASN A 1 143 ? -13.019 6.300 -2.736 1.00 97.69 143 ASN A CA 1
ATOM 1162 C C . ASN A 1 143 ? -13.496 6.167 -1.282 1.00 97.69 143 ASN A C 1
ATOM 1164 O O . ASN A 1 143 ? -13.830 7.178 -0.657 1.00 97.69 143 ASN A O 1
ATOM 1168 N N . ARG A 1 144 ? -13.476 4.953 -0.711 1.00 98.31 144 ARG A N 1
ATOM 1169 C CA . ARG A 1 144 ? -13.777 4.739 0.717 1.00 98.31 144 ARG A CA 1
ATOM 1170 C C . ARG A 1 144 ? -12.806 5.499 1.615 1.00 98.31 144 ARG A C 1
ATOM 1172 O O . ARG A 1 144 ? -13.233 6.106 2.593 1.00 98.31 144 ARG A O 1
ATOM 1179 N N . LEU A 1 145 ? -11.521 5.528 1.268 1.00 98.50 145 LEU A N 1
ATOM 1180 C CA . LEU A 1 145 ? -10.508 6.272 2.012 1.00 98.50 145 LEU A CA 1
ATOM 1181 C C . LEU A 1 145 ? -10.798 7.773 2.034 1.00 98.50 145 LEU A C 1
ATOM 1183 O O . LEU A 1 145 ? -10.747 8.391 3.094 1.00 98.50 145 LEU A O 1
ATOM 1187 N N . VAL A 1 146 ? -11.178 8.361 0.898 1.00 97.94 146 VAL A N 1
ATOM 1188 C CA . VAL A 1 146 ? -11.592 9.772 0.863 1.00 97.94 146 VAL A CA 1
ATOM 1189 C C . VAL A 1 146 ? -12.841 10.012 1.708 1.00 97.94 146 VAL A C 1
ATOM 1191 O O . VAL A 1 146 ? -12.919 11.031 2.393 1.00 97.94 146 VAL A O 1
ATOM 1194 N N . GLN A 1 147 ? -13.811 9.094 1.700 1.00 98.06 147 GLN A N 1
ATOM 1195 C CA . GLN A 1 147 ? -14.993 9.202 2.561 1.00 98.06 147 GLN A CA 1
ATOM 1196 C C . GLN A 1 147 ? -14.618 9.173 4.047 1.00 98.06 147 GLN A C 1
ATOM 1198 O O . GLN A 1 147 ? -15.095 10.024 4.793 1.00 98.06 147 GLN A O 1
ATOM 1203 N N . VAL A 1 148 ? -13.717 8.272 4.452 1.00 98.19 148 VAL A N 1
ATOM 1204 C CA . VAL A 1 148 ? -13.183 8.196 5.821 1.00 98.19 148 VAL A CA 1
ATOM 1205 C C . VAL A 1 148 ? -12.487 9.500 6.220 1.00 98.19 148 VAL A C 1
ATOM 1207 O O . VAL A 1 148 ?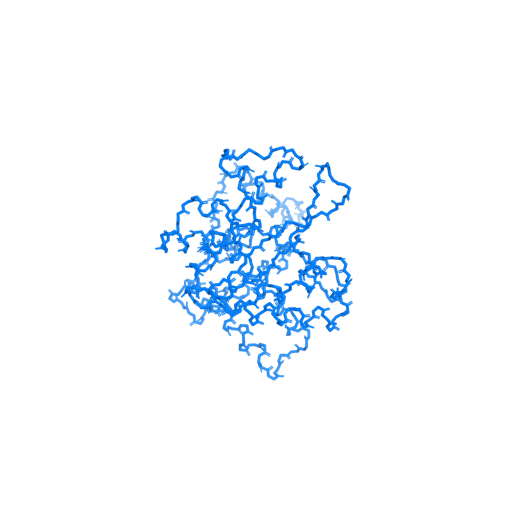 -12.807 10.086 7.253 1.00 98.19 148 VAL A O 1
ATOM 1210 N N . LEU A 1 149 ? -11.589 10.015 5.377 1.00 98.06 149 LEU A N 1
ATOM 1211 C CA . LEU A 1 149 ? -10.863 11.260 5.655 1.00 98.06 149 LEU A CA 1
ATOM 1212 C C . LEU A 1 149 ? -11.796 12.476 5.730 1.00 98.06 149 LEU A C 1
ATOM 1214 O O . LEU A 1 149 ? -11.554 13.391 6.515 1.00 98.06 149 LEU A O 1
ATOM 1218 N N . LYS A 1 150 ? -12.873 12.492 4.936 1.00 97.31 150 LYS A N 1
ATOM 1219 C CA . LYS A 1 150 ? -13.925 13.515 5.019 1.00 97.31 150 LYS A CA 1
ATOM 1220 C C . LYS A 1 150 ? -14.734 13.386 6.308 1.00 97.31 150 LYS A C 1
ATOM 1222 O O . LYS A 1 150 ? -14.964 14.399 6.961 1.00 97.31 150 LYS A O 1
ATOM 1227 N N . SER A 1 151 ? -15.136 12.173 6.696 1.00 96.94 151 SER A N 1
ATOM 1228 C CA . SER A 1 151 ? -15.894 11.951 7.935 1.00 96.94 151 SER A CA 1
ATOM 1229 C C . SER A 1 151 ? -15.089 12.270 9.194 1.00 96.94 151 SER A C 1
ATOM 1231 O O . SER A 1 151 ? -15.665 12.702 10.187 1.00 96.94 151 SER A O 1
ATOM 1233 N N . ASP A 1 152 ? -13.764 12.119 9.134 1.00 96.62 152 ASP A N 1
ATOM 1234 C CA . ASP A 1 152 ? -12.853 12.511 10.213 1.00 96.62 152 ASP A CA 1
ATOM 1235 C C . ASP A 1 152 ? -12.561 14.027 10.231 1.00 96.62 152 ASP A C 1
ATOM 1237 O O . ASP A 1 152 ? -11.882 14.514 11.130 1.00 96.62 152 ASP A O 1
ATOM 1241 N N . GLY A 1 153 ? -13.040 14.796 9.243 1.00 97.12 153 GLY A N 1
ATOM 1242 C CA . GLY A 1 153 ? -12.748 16.230 9.119 1.00 97.12 153 GLY A CA 1
ATOM 1243 C C . GLY A 1 153 ? -11.310 16.542 8.684 1.00 97.12 153 GLY A C 1
ATOM 1244 O O . GLY A 1 153 ? -10.851 17.675 8.818 1.00 97.12 153 GLY A O 1
ATOM 1245 N N . LEU A 1 154 ? -10.588 15.555 8.149 1.00 96.44 154 LEU A N 1
ATOM 1246 C CA . LEU A 1 154 ? -9.165 15.656 7.815 1.00 96.44 154 LEU A CA 1
ATOM 1247 C C . LEU A 1 154 ? -8.908 16.007 6.342 1.00 96.44 154 LEU A C 1
ATOM 1249 O O . LEU A 1 154 ? -7.811 16.456 6.009 1.00 96.44 154 LEU A O 1
ATOM 1253 N N . SER A 1 155 ? -9.904 15.854 5.461 1.00 94.12 155 SER A N 1
ATOM 1254 C CA . SER A 1 155 ? -9.743 15.942 3.997 1.00 94.12 155 SER A CA 1
ATOM 1255 C C . SER A 1 155 ? -9.151 17.250 3.464 1.00 94.12 155 SER A C 1
ATOM 1257 O O . SER A 1 155 ? -8.579 17.249 2.381 1.00 94.12 155 SER A O 1
ATOM 1259 N N . SER A 1 156 ? -9.302 18.361 4.189 1.00 92.19 156 SER A N 1
ATOM 1260 C CA . SER A 1 156 ? -8.856 19.695 3.748 1.00 92.19 156 SER A CA 1
ATOM 1261 C C . SER A 1 156 ? -7.581 20.170 4.448 1.00 92.19 156 SER A C 1
ATOM 1263 O O . SER A 1 156 ? -7.164 21.309 4.265 1.00 92.19 156 SER A O 1
ATOM 1265 N N . THR A 1 157 ? -6.974 19.326 5.283 1.00 92.12 157 THR A N 1
ATOM 1266 C CA . THR A 1 157 ? -5.792 19.685 6.075 1.00 92.12 157 THR A CA 1
ATOM 1267 C C . THR A 1 157 ? -4.579 18.919 5.585 1.00 92.12 157 THR A C 1
ATOM 1269 O O . THR A 1 157 ? -4.660 17.711 5.359 1.00 92.12 157 THR A O 1
ATOM 1272 N N . VAL A 1 158 ? -3.448 19.608 5.449 1.00 89.94 158 VAL A N 1
ATOM 1273 C CA . VAL A 1 158 ? -2.195 18.977 5.026 1.00 89.94 158 VAL A CA 1
ATOM 1274 C C . VAL A 1 158 ? -1.769 17.949 6.068 1.00 89.94 158 VAL A C 1
ATOM 1276 O O . VAL A 1 158 ? -1.763 18.234 7.266 1.00 89.94 158 VAL A O 1
ATOM 1279 N N . GLY A 1 159 ? -1.440 16.741 5.623 1.00 91.69 159 GLY A N 1
ATOM 1280 C CA . GLY A 1 159 ? -1.059 15.663 6.528 1.00 91.69 159 GLY A CA 1
ATOM 1281 C C . GLY A 1 159 ? -0.985 14.298 5.851 1.00 91.69 159 GLY A C 1
ATOM 1282 O O . GLY A 1 159 ? -1.320 14.167 4.674 1.00 91.69 159 GLY A O 1
ATOM 1283 N N . PRO A 1 160 ? -0.514 13.273 6.571 1.00 94.81 160 PRO A N 1
ATOM 1284 C CA . PRO A 1 160 ? -0.404 11.928 6.034 1.00 94.81 160 PRO A CA 1
ATOM 1285 C C . PRO A 1 160 ? -1.791 11.310 5.846 1.00 94.81 160 PRO A C 1
ATOM 1287 O O . PRO A 1 160 ? -2.683 11.456 6.681 1.00 94.81 160 PRO A O 1
ATOM 1290 N N . THR A 1 161 ? -1.953 10.580 4.752 1.00 97.00 161 THR A N 1
ATOM 1291 C CA . THR A 1 161 ? -3.170 9.833 4.422 1.00 97.00 161 THR A CA 1
ATOM 1292 C C . THR A 1 161 ? -3.320 8.632 5.354 1.00 97.00 161 THR A C 1
ATOM 1294 O O . THR A 1 161 ? -4.409 8.362 5.854 1.00 97.00 161 THR A O 1
ATOM 1297 N N . MET A 1 162 ? -2.212 7.943 5.647 1.00 97.25 162 MET A N 1
ATOM 1298 C CA . MET A 1 162 ? -2.168 6.827 6.594 1.00 97.25 162 MET A CA 1
ATOM 1299 C C . MET A 1 162 ? -2.057 7.361 8.024 1.00 97.25 162 MET A C 1
ATOM 1301 O O . MET A 1 162 ? -0.961 7.497 8.573 1.00 97.25 162 MET A O 1
ATOM 1305 N N . CYS A 1 163 ? -3.199 7.714 8.607 1.00 97.06 163 CYS A N 1
ATOM 1306 C CA . CYS A 1 163 ? -3.279 8.323 9.927 1.00 97.06 163 CYS A CA 1
ATOM 1307 C C . CYS A 1 163 ? -4.389 7.723 10.796 1.00 97.06 163 CYS A C 1
ATOM 1309 O O . CYS A 1 163 ? -5.367 7.146 10.303 1.00 97.06 163 CYS A O 1
ATOM 1311 N N . ASN A 1 164 ? -4.244 7.883 12.110 1.00 96.19 164 ASN A N 1
ATOM 1312 C CA . ASN A 1 164 ? -5.320 7.633 13.061 1.00 96.19 164 ASN A CA 1
ATOM 1313 C C . ASN A 1 164 ? -6.427 8.699 12.932 1.00 96.19 164 ASN A C 1
ATOM 1315 O O . ASN A 1 164 ? -6.332 9.620 12.116 1.00 96.19 164 ASN A O 1
ATOM 1319 N N . LYS A 1 165 ? -7.497 8.560 13.718 1.00 95.44 165 LYS A N 1
ATOM 1320 C CA . LYS A 1 165 ? -8.675 9.435 13.640 1.00 95.44 165 LYS A CA 1
ATOM 1321 C C . LYS A 1 165 ? -8.354 10.897 13.962 1.00 95.44 165 LYS A C 1
ATOM 1323 O O . LYS A 1 165 ? -8.977 11.801 13.419 1.00 95.44 165 LYS A O 1
ATOM 1328 N N . GLU A 1 166 ? -7.356 11.129 14.804 1.00 94.50 166 GLU A N 1
ATOM 1329 C CA . GLU A 1 166 ? -6.878 12.457 15.188 1.00 94.50 166 GLU A CA 1
ATOM 1330 C C . GLU A 1 166 ? -5.914 13.060 14.146 1.00 94.50 166 GLU A C 1
ATOM 1332 O O . GLU A 1 166 ? -5.508 14.215 14.264 1.00 94.50 166 GLU A O 1
ATOM 1337 N N . GLY A 1 167 ? -5.547 12.301 13.109 1.00 94.56 167 GLY A N 1
ATOM 1338 C CA . GLY A 1 167 ? -4.672 12.746 12.030 1.00 94.56 167 GLY A CA 1
ATOM 1339 C C . GLY A 1 167 ? -3.177 12.529 12.274 1.00 94.56 167 GLY A C 1
ATOM 1340 O O . GLY A 1 167 ? -2.376 12.994 11.463 1.00 94.56 167 GLY A O 1
ATOM 1341 N N . PHE A 1 168 ? -2.788 11.811 13.331 1.00 95.69 168 PHE A N 1
ATOM 1342 C CA . PHE A 1 168 ? -1.401 11.405 13.564 1.00 95.69 168 PHE A CA 1
ATOM 1343 C C . PHE A 1 168 ? -1.010 10.231 12.669 1.00 95.69 168 PHE A C 1
ATOM 1345 O O . PHE A 1 168 ? -1.793 9.305 12.456 1.00 95.69 168 PHE A O 1
ATOM 1352 N N . VAL A 1 169 ? 0.217 10.270 12.151 1.00 95.88 169 VAL A N 1
ATOM 1353 C CA . VAL A 1 169 ? 0.744 9.254 11.234 1.00 95.88 169 VAL A CA 1
ATOM 1354 C C . VAL A 1 169 ? 0.775 7.874 11.895 1.00 95.88 169 VAL A C 1
ATOM 1356 O O . VAL A 1 169 ? 1.244 7.731 13.024 1.00 95.88 169 VAL A O 1
ATOM 1359 N N . LEU A 1 170 ? 0.290 6.857 11.182 1.00 96.44 170 LEU A N 1
ATOM 1360 C CA . LEU A 1 170 ? 0.519 5.461 11.556 1.00 96.44 170 LEU A CA 1
ATOM 1361 C C . LEU A 1 170 ? 1.959 5.070 11.222 1.00 96.44 170 LEU A C 1
ATOM 1363 O O . LEU A 1 170 ? 2.605 5.697 10.385 1.00 96.44 170 LEU A O 1
ATOM 1367 N N . CYS A 1 171 ? 2.480 4.022 11.849 1.00 93.69 171 CYS A N 1
ATOM 1368 C CA . CYS A 1 171 ? 3.849 3.582 11.613 1.00 93.69 171 CYS A CA 1
ATOM 1369 C C . CYS A 1 171 ? 3.924 2.213 10.926 1.00 93.69 171 CYS A C 1
ATOM 1371 O O . CYS A 1 171 ? 2.951 1.467 10.804 1.00 93.69 171 CYS A O 1
ATOM 1373 N N . SER A 1 172 ? 5.134 1.847 10.488 1.00 93.69 172 SER A N 1
ATOM 1374 C CA . SER A 1 172 ? 5.389 0.528 9.892 1.00 93.69 172 SER A CA 1
ATOM 1375 C C . SER A 1 172 ? 5.060 -0.627 10.841 1.00 93.69 172 SER A C 1
ATOM 1377 O O . SER A 1 172 ? 4.791 -1.730 10.372 1.00 93.69 172 SER A O 1
ATOM 1379 N N . THR A 1 173 ? 5.119 -0.418 12.158 1.00 94.56 173 THR A N 1
ATOM 1380 C CA . THR A 1 173 ? 4.781 -1.456 13.140 1.00 94.56 173 THR A CA 1
ATOM 1381 C C . THR A 1 173 ? 3.291 -1.769 13.102 1.00 94.56 173 THR A C 1
ATOM 1383 O O . THR A 1 173 ? 2.949 -2.944 13.019 1.00 94.56 173 THR A O 1
ATOM 1386 N N . ASP A 1 174 ? 2.433 -0.746 13.053 1.00 96.31 174 ASP A N 1
ATOM 1387 C CA . ASP A 1 174 ? 0.974 -0.909 12.972 1.00 96.31 174 ASP A CA 1
ATOM 1388 C C . ASP A 1 174 ? 0.597 -1.692 11.710 1.00 96.31 174 ASP A C 1
ATOM 1390 O O . ASP A 1 174 ? -0.077 -2.717 11.766 1.00 96.31 174 ASP A O 1
ATOM 1394 N N . PHE A 1 175 ? 1.159 -1.278 10.572 1.00 97.38 175 PHE A N 1
ATOM 1395 C CA . PHE A 1 175 ? 0.961 -1.936 9.282 1.00 97.38 175 PHE A CA 1
ATOM 1396 C C . PHE A 1 175 ? 1.490 -3.376 9.235 1.00 97.38 175 PHE A C 1
ATOM 1398 O O . PHE A 1 175 ? 0.876 -4.232 8.607 1.00 97.38 175 PHE A O 1
ATOM 1405 N N . ASN A 1 176 ? 2.629 -3.670 9.872 1.00 96.81 176 ASN A N 1
ATOM 1406 C CA . ASN A 1 176 ? 3.134 -5.044 9.942 1.00 96.81 176 ASN A CA 1
ATOM 1407 C C . ASN A 1 176 ? 2.310 -5.917 10.897 1.00 96.81 176 ASN A C 1
ATOM 1409 O O . ASN A 1 176 ? 2.213 -7.115 10.647 1.00 96.81 176 ASN A O 1
ATOM 1413 N N . SER A 1 177 ? 1.757 -5.347 11.972 1.00 96.44 177 SER A N 1
ATOM 1414 C CA . SER A 1 177 ? 0.874 -6.073 12.889 1.00 96.44 177 SER A CA 1
ATOM 1415 C C . SER A 1 177 ? -0.401 -6.490 12.169 1.00 96.44 177 SER A C 1
ATOM 1417 O O . SER A 1 177 ? -0.728 -7.671 12.150 1.00 96.44 177 SER A O 1
ATOM 1419 N N . GLU A 1 178 ? -1.056 -5.543 11.497 1.00 97.81 178 GLU A N 1
ATOM 1420 C CA . GLU A 1 178 ? -2.255 -5.825 10.708 1.00 97.81 178 GLU A CA 1
ATOM 1421 C C . GLU A 1 178 ? -1.959 -6.824 9.577 1.00 97.81 178 GLU A C 1
ATOM 1423 O O . GLU A 1 178 ? -2.681 -7.803 9.400 1.00 97.81 178 GLU A O 1
ATOM 1428 N N . LEU A 1 179 ? -0.855 -6.631 8.841 1.00 97.62 179 LEU A N 1
ATOM 1429 C CA . LEU A 1 179 ? -0.456 -7.546 7.770 1.00 97.62 179 LEU A CA 1
ATOM 1430 C C . LEU A 1 179 ? -0.276 -8.973 8.289 1.00 97.62 179 LEU A C 1
ATOM 1432 O O . LEU A 1 179 ? -0.687 -9.921 7.630 1.00 97.62 179 LEU A O 1
ATOM 1436 N N . ARG A 1 180 ? 0.362 -9.135 9.451 1.00 96.38 180 ARG A N 1
ATOM 1437 C CA . ARG A 1 180 ? 0.592 -10.449 10.050 1.00 96.38 180 ARG A CA 1
ATOM 1438 C C . ARG A 1 180 ? -0.730 -11.162 10.314 1.00 96.38 180 ARG A C 1
ATOM 1440 O O . ARG A 1 180 ? -0.865 -12.326 9.947 1.00 96.38 180 ARG A O 1
ATOM 1447 N N . ASP A 1 181 ? -1.682 -10.471 10.929 1.00 96.31 181 ASP A N 1
ATOM 1448 C CA . ASP A 1 181 ? -2.968 -11.061 11.293 1.00 96.31 181 ASP A CA 1
ATOM 1449 C C . ASP A 1 181 ? -3.749 -11.478 10.031 1.00 96.31 181 ASP A C 1
ATOM 1451 O O . ASP A 1 181 ? -4.290 -12.586 9.972 1.00 96.31 181 ASP A O 1
ATOM 1455 N N . MET A 1 182 ? -3.695 -10.659 8.974 1.00 97.56 182 MET A N 1
ATOM 1456 C CA . MET A 1 182 ? -4.271 -10.985 7.666 1.00 97.56 182 MET A CA 1
ATOM 1457 C C . MET A 1 182 ? -3.571 -12.151 6.957 1.00 97.56 182 MET A C 1
ATOM 1459 O O . MET A 1 182 ? -4.234 -12.998 6.365 1.00 97.56 182 MET A O 1
ATOM 1463 N N . LEU A 1 183 ? -2.243 -12.251 7.039 1.00 96.88 183 LEU A N 1
ATOM 1464 C CA . LEU A 1 183 ? -1.496 -13.362 6.440 1.00 96.88 183 LEU A CA 1
ATOM 1465 C C . LEU A 1 183 ? -1.822 -14.699 7.105 1.00 96.88 183 LEU A C 1
ATOM 1467 O O . LEU A 1 183 ? -1.991 -15.691 6.403 1.00 96.88 183 LEU A O 1
ATOM 1471 N N . TYR A 1 184 ? -1.946 -14.739 8.435 1.00 95.56 184 TYR A N 1
ATOM 1472 C CA . TYR A 1 184 ? -2.358 -15.962 9.127 1.00 95.56 184 TYR A CA 1
ATOM 1473 C C . TYR A 1 184 ? -3.806 -16.338 8.813 1.00 95.56 184 TYR A C 1
ATOM 1475 O O . TYR A 1 184 ? -4.106 -17.522 8.664 1.00 95.56 184 TYR A O 1
ATOM 1483 N N . ARG A 1 185 ? -4.708 -15.358 8.681 1.00 95.38 185 ARG A N 1
ATOM 1484 C CA . ARG A 1 185 ? -6.086 -15.608 8.235 1.00 95.38 185 ARG A CA 1
ATOM 1485 C C . ARG A 1 185 ? -6.100 -16.223 6.830 1.00 95.38 185 ARG A C 1
ATOM 1487 O O . ARG A 1 185 ? -6.609 -17.332 6.666 1.00 95.38 185 ARG A O 1
ATOM 1494 N N . CYS A 1 186 ? -5.401 -15.588 5.889 1.00 95.94 186 CYS A N 1
ATOM 1495 C CA . CYS A 1 186 ? -5.245 -16.067 4.520 1.00 95.94 186 CYS A CA 1
ATOM 1496 C C . CYS A 1 186 ? -4.611 -17.464 4.459 1.00 95.94 186 CYS A C 1
ATOM 1498 O O . CYS A 1 186 ? -5.071 -18.295 3.686 1.00 95.94 186 CYS A O 1
ATOM 1500 N N . ALA A 1 187 ? -3.580 -17.756 5.256 1.00 95.31 187 ALA A N 1
ATOM 1501 C CA . ALA A 1 187 ? -2.957 -19.080 5.270 1.00 95.31 187 ALA A CA 1
ATOM 1502 C C . ALA A 1 187 ? -3.931 -20.161 5.760 1.00 95.31 187 ALA A C 1
ATOM 1504 O O . ALA A 1 187 ? -3.979 -21.251 5.194 1.00 95.31 187 ALA A O 1
ATOM 1505 N N . ASN A 1 188 ? -4.748 -19.857 6.774 1.00 94.94 188 ASN A N 1
ATOM 1506 C CA . ASN A 1 188 ? -5.740 -20.797 7.295 1.00 94.94 188 ASN A CA 1
ATOM 1507 C C . ASN A 1 188 ? -6.883 -21.066 6.302 1.00 94.94 188 ASN A C 1
ATOM 1509 O O . ASN A 1 188 ? -7.319 -22.209 6.177 1.00 94.94 188 ASN A O 1
ATOM 1513 N N . GLN A 1 189 ? -7.377 -20.041 5.601 1.00 94.81 189 GLN A N 1
ATOM 1514 C CA . GLN A 1 189 ? -8.459 -20.191 4.614 1.00 94.81 189 GLN A CA 1
ATOM 1515 C C . GLN A 1 189 ? -7.957 -20.730 3.267 1.00 94.81 189 GLN A C 1
ATOM 1517 O O . GLN A 1 189 ? -8.654 -21.499 2.604 1.00 94.81 189 GLN A O 1
ATOM 1522 N N . HIS A 1 190 ? -6.738 -20.356 2.873 1.00 94.31 190 HIS A N 1
ATOM 1523 C CA . HIS A 1 190 ? -6.123 -20.699 1.593 1.00 94.31 190 HIS A CA 1
ATOM 1524 C C . HIS A 1 190 ? -4.716 -21.306 1.765 1.00 94.31 190 HIS A C 1
ATOM 1526 O O . HIS A 1 190 ? -3.728 -20.709 1.320 1.00 94.31 190 HIS A O 1
ATOM 1532 N N . PRO A 1 191 ? -4.595 -22.535 2.312 1.00 92.50 191 PRO A N 1
ATOM 1533 C CA . PRO A 1 191 ? -3.297 -23.194 2.501 1.00 92.50 191 PRO A CA 1
ATOM 1534 C C . PRO A 1 191 ? -2.504 -23.422 1.202 1.00 92.50 191 PRO A C 1
ATOM 1536 O O . PRO A 1 191 ? -1.298 -23.646 1.231 1.00 92.50 191 PRO A O 1
ATOM 1539 N N . SER A 1 192 ? -3.172 -23.382 0.042 1.00 93.50 192 SER A N 1
ATOM 1540 C CA . SER A 1 192 ? -2.527 -23.464 -1.274 1.00 93.50 192 SER A CA 1
ATOM 1541 C C . SER A 1 192 ? -1.787 -22.185 -1.679 1.00 93.50 192 SER A C 1
ATOM 1543 O O . SER A 1 192 ? -0.928 -22.249 -2.555 1.00 93.50 192 SER A O 1
ATOM 1545 N N . LEU A 1 193 ? -2.136 -21.031 -1.097 1.00 91.94 193 LEU A N 1
ATOM 1546 C CA . LEU A 1 193 ? -1.489 -19.740 -1.366 1.00 91.94 193 LEU A CA 1
ATOM 1547 C C . LEU A 1 193 ? -0.360 -19.450 -0.374 1.00 91.94 193 LEU A C 1
ATOM 1549 O O . LEU A 1 193 ? 0.681 -18.922 -0.765 1.00 91.94 193 LEU A O 1
ATOM 1553 N N . LEU A 1 194 ? -0.565 -19.790 0.900 1.00 92.62 194 LEU A N 1
ATOM 1554 C CA . LEU A 1 194 ? 0.400 -19.583 1.975 1.00 92.62 194 LEU A CA 1
ATOM 1555 C C . LEU A 1 194 ? 0.455 -20.814 2.874 1.00 92.62 194 LEU A C 1
ATOM 1557 O O . LEU A 1 194 ? -0.572 -21.291 3.350 1.00 92.62 194 LEU A O 1
ATOM 1561 N N . ASP A 1 195 ? 1.667 -21.288 3.152 1.00 87.62 195 ASP A N 1
ATOM 1562 C CA . ASP A 1 195 ? 1.877 -22.354 4.128 1.00 87.62 195 ASP A CA 1
ATOM 1563 C C . ASP A 1 195 ? 1.626 -21.82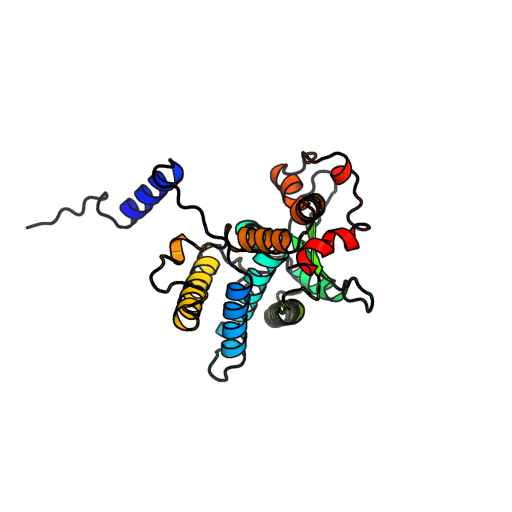1 5.545 1.00 87.62 195 ASP A C 1
ATOM 1565 O O . ASP A 1 195 ? 2.302 -20.900 6.007 1.00 87.62 195 ASP A O 1
ATOM 1569 N N . VAL A 1 196 ? 0.665 -22.429 6.242 1.00 85.50 196 VAL A N 1
ATOM 1570 C CA . VAL A 1 196 ? 0.287 -22.103 7.628 1.00 85.50 196 VAL A CA 1
ATOM 1571 C C . VAL A 1 196 ? 1.456 -22.289 8.599 1.00 85.50 196 VAL A C 1
ATOM 1573 O O . VAL A 1 196 ? 1.521 -21.604 9.618 1.00 85.50 196 VAL A O 1
ATOM 1576 N N . ASN A 1 197 ? 2.393 -23.190 8.291 1.00 86.00 197 ASN A N 1
ATOM 1577 C CA . ASN A 1 197 ? 3.554 -23.465 9.137 1.00 86.00 197 ASN A CA 1
ATOM 1578 C C . ASN A 1 197 ? 4.757 -22.569 8.816 1.00 86.00 197 ASN A C 1
ATOM 1580 O O . ASN A 1 197 ? 5.769 -22.626 9.521 1.00 86.00 197 ASN A O 1
ATOM 1584 N N . ALA A 1 198 ? 4.678 -21.761 7.756 1.00 86.69 198 ALA A N 1
ATOM 1585 C CA . ALA A 1 198 ? 5.734 -20.822 7.431 1.00 86.69 198 ALA A CA 1
ATOM 1586 C C . ALA A 1 198 ? 5.788 -19.695 8.466 1.00 86.69 198 ALA A C 1
ATOM 1588 O O . ALA A 1 198 ? 4.790 -19.281 9.054 1.00 86.69 198 ALA A O 1
ATOM 1589 N N . ASP A 1 199 ? 6.977 -19.135 8.653 1.00 88.88 199 ASP A N 1
ATOM 1590 C CA . ASP A 1 199 ? 7.164 -17.972 9.516 1.00 88.88 199 ASP A CA 1
ATOM 1591 C C . ASP A 1 199 ? 6.852 -16.691 8.722 1.00 88.88 199 ASP A C 1
ATOM 1593 O O . ASP A 1 199 ? 7.727 -15.914 8.319 1.00 88.88 199 ASP A O 1
ATOM 1597 N N . LEU A 1 200 ? 5.544 -16.516 8.491 1.00 90.94 200 LEU A N 1
ATOM 1598 C CA . LEU A 1 200 ? 4.940 -15.436 7.709 1.00 90.94 200 LEU A CA 1
ATOM 1599 C C . LEU A 1 200 ? 5.323 -14.057 8.251 1.00 90.94 200 LEU A C 1
ATOM 1601 O O . LEU A 1 200 ? 5.508 -13.118 7.479 1.00 90.94 200 LEU A O 1
ATOM 1605 N N . GLU A 1 201 ? 5.495 -13.932 9.570 1.00 87.69 201 GLU A N 1
ATOM 1606 C CA . GLU A 1 201 ? 5.873 -12.670 10.198 1.00 87.69 201 GLU A CA 1
ATOM 1607 C C . GLU A 1 201 ? 7.275 -12.219 9.773 1.00 87.69 201 GLU A C 1
ATOM 1609 O O . GLU A 1 201 ? 7.488 -11.025 9.543 1.00 87.69 201 GLU A O 1
ATOM 1614 N N . ASN A 1 202 ? 8.248 -13.128 9.683 1.00 86.81 202 ASN A N 1
ATOM 1615 C CA . ASN A 1 202 ? 9.594 -12.768 9.239 1.00 86.81 202 ASN A CA 1
ATOM 1616 C C . ASN A 1 202 ? 9.720 -12.735 7.709 1.00 86.81 202 ASN A C 1
ATOM 1618 O O . ASN A 1 202 ? 10.517 -11.947 7.184 1.00 86.81 202 ASN A O 1
ATOM 1622 N N . ASP A 1 203 ? 8.927 -13.533 6.994 1.00 90.69 203 ASP A N 1
ATOM 1623 C CA . ASP A 1 203 ? 8.956 -13.585 5.533 1.00 90.69 203 ASP A CA 1
ATOM 1624 C C . ASP A 1 203 ? 8.290 -12.370 4.890 1.00 90.69 203 ASP A C 1
ATOM 1626 O O . ASP A 1 203 ? 8.835 -11.807 3.935 1.00 90.69 203 ASP A O 1
ATOM 1630 N N . PHE A 1 204 ? 7.179 -11.889 5.444 1.00 94.56 204 PHE A N 1
ATOM 1631 C CA . PHE A 1 204 ? 6.422 -10.784 4.870 1.00 94.56 204 PHE A CA 1
ATOM 1632 C C . PHE A 1 204 ? 6.487 -9.530 5.737 1.00 94.56 204 PHE A C 1
ATOM 1634 O O . PHE A 1 204 ? 6.136 -9.527 6.913 1.00 94.56 204 PHE A O 1
ATOM 1641 N N . LYS A 1 205 ? 6.928 -8.423 5.132 1.00 94.62 205 LYS A N 1
ATOM 1642 C CA . LYS A 1 205 ? 6.963 -7.099 5.765 1.00 94.62 205 LYS A CA 1
ATOM 1643 C C . LYS A 1 205 ? 6.575 -6.021 4.766 1.00 94.62 205 LYS A C 1
ATOM 1645 O O . LYS A 1 205 ? 7.055 -6.026 3.624 1.00 94.62 205 LYS A O 1
ATOM 1650 N N . VAL A 1 206 ? 5.833 -5.012 5.225 1.00 94.56 206 VAL A N 1
ATOM 1651 C CA . VAL A 1 206 ? 5.430 -3.861 4.389 1.00 94.56 206 VAL A CA 1
ATOM 1652 C C . VAL A 1 206 ? 6.615 -3.130 3.763 1.00 94.56 206 VAL A C 1
ATOM 1654 O O . VAL A 1 206 ? 6.510 -2.570 2.677 1.00 94.56 206 VAL A O 1
ATOM 1657 N N . TYR A 1 207 ? 7.786 -3.201 4.402 1.00 90.38 207 TYR A N 1
ATOM 1658 C CA . TYR A 1 207 ? 9.007 -2.566 3.919 1.00 90.38 207 TYR A CA 1
ATOM 1659 C C . TYR A 1 207 ? 9.409 -3.005 2.499 1.00 90.38 207 TYR A C 1
ATOM 1661 O O . TYR A 1 207 ? 9.908 -2.180 1.725 1.00 90.38 207 TYR A O 1
ATOM 1669 N N . ARG A 1 208 ? 9.222 -4.286 2.137 1.00 90.31 208 ARG A N 1
ATOM 1670 C CA . ARG A 1 208 ? 9.691 -4.829 0.845 1.00 90.31 208 ARG A CA 1
ATOM 1671 C C . ARG A 1 208 ? 8.740 -5.799 0.154 1.00 90.31 208 ARG A C 1
ATOM 1673 O O . ARG A 1 208 ? 8.854 -5.909 -1.066 1.00 90.31 208 ARG A O 1
ATOM 1680 N N . SER A 1 209 ? 7.854 -6.490 0.866 1.00 96.50 209 SER A N 1
ATOM 1681 C CA . SER A 1 209 ? 7.092 -7.609 0.298 1.00 96.50 209 SER A CA 1
ATOM 1682 C C . SER A 1 209 ? 6.137 -7.191 -0.813 1.00 96.50 209 SER A C 1
ATOM 1684 O O . SER A 1 209 ? 6.189 -7.780 -1.889 1.00 96.50 209 SER A O 1
ATOM 1686 N N . PHE A 1 210 ? 5.362 -6.124 -0.613 1.00 97.31 210 PHE A N 1
ATOM 1687 C CA . PHE A 1 210 ? 4.438 -5.590 -1.623 1.00 97.31 210 PHE A CA 1
ATOM 1688 C C . PHE A 1 210 ? 5.167 -5.147 -2.887 1.00 97.31 210 PHE A C 1
ATOM 1690 O O . PHE A 1 210 ? 4.876 -5.619 -3.978 1.00 97.31 210 PHE A O 1
ATOM 1697 N N . ARG A 1 211 ? 6.209 -4.324 -2.736 1.00 94.56 211 ARG A N 1
ATOM 1698 C CA . ARG A 1 211 ? 7.047 -3.889 -3.858 1.00 94.56 211 ARG A CA 1
ATOM 1699 C C . ARG A 1 211 ? 7.672 -5.053 -4.622 1.00 94.56 211 ARG A C 1
ATOM 1701 O O . ARG A 1 211 ? 7.706 -5.028 -5.853 1.00 94.56 211 ARG A O 1
ATOM 1708 N N . ARG A 1 212 ? 8.239 -6.039 -3.914 1.00 95.12 212 ARG A N 1
ATOM 1709 C CA . ARG A 1 212 ? 8.816 -7.240 -4.542 1.00 95.12 212 ARG A CA 1
ATOM 1710 C C . ARG A 1 212 ? 7.741 -8.007 -5.307 1.00 95.12 212 ARG A C 1
ATOM 1712 O O . ARG A 1 212 ? 8.002 -8.409 -6.437 1.00 95.12 212 ARG A O 1
ATOM 1719 N N . GLY A 1 213 ? 6.562 -8.146 -4.708 1.00 96.69 213 GLY A N 1
ATOM 1720 C CA . GLY A 1 213 ? 5.362 -8.716 -5.307 1.00 96.69 213 GLY A CA 1
ATOM 1721 C C . GLY A 1 213 ? 4.976 -8.041 -6.613 1.00 96.69 213 GLY A C 1
ATOM 1722 O O . GLY A 1 213 ? 5.052 -8.653 -7.673 1.00 96.69 213 GLY A O 1
ATOM 1723 N N . ALA A 1 214 ? 4.694 -6.742 -6.554 1.00 97.00 214 ALA A N 1
ATOM 1724 C CA . ALA A 1 214 ? 4.300 -5.936 -7.703 1.00 97.00 214 ALA A CA 1
ATOM 1725 C C . ALA A 1 214 ? 5.353 -5.940 -8.821 1.00 97.00 214 ALA A C 1
ATOM 1727 O O . ALA A 1 214 ? 5.027 -6.105 -9.992 1.00 97.00 214 ALA A O 1
ATOM 1728 N N . THR A 1 215 ? 6.642 -5.836 -8.472 1.00 94.81 215 THR A N 1
ATOM 1729 C CA . THR A 1 215 ? 7.732 -5.906 -9.465 1.00 94.81 215 THR A CA 1
ATOM 1730 C C . THR A 1 215 ? 7.783 -7.279 -10.142 1.00 94.81 215 THR A C 1
ATOM 1732 O O . THR A 1 215 ? 8.059 -7.368 -11.335 1.00 94.81 215 THR A O 1
ATOM 1735 N N . THR A 1 216 ? 7.522 -8.352 -9.391 1.00 95.75 216 THR A N 1
ATOM 1736 C CA . THR A 1 216 ? 7.476 -9.721 -9.926 1.00 95.75 216 THR A CA 1
ATOM 1737 C C . THR A 1 216 ? 6.258 -9.907 -10.830 1.00 95.75 216 THR A C 1
ATOM 1739 O O . THR A 1 216 ? 6.417 -10.397 -11.945 1.00 95.75 216 THR A O 1
ATOM 1742 N N . CYS A 1 217 ? 5.079 -9.430 -10.411 1.00 96.81 217 CYS A N 1
ATOM 1743 C CA . CYS A 1 217 ? 3.860 -9.433 -11.223 1.00 96.81 217 CYS A CA 1
ATOM 1744 C C . CYS A 1 217 ? 4.072 -8.692 -12.556 1.00 96.81 217 CYS A C 1
ATOM 1746 O O . CYS A 1 217 ? 3.895 -9.270 -13.628 1.00 96.81 217 CYS A O 1
ATOM 1748 N N . ALA A 1 218 ? 4.575 -7.455 -12.509 1.00 96.56 218 ALA A N 1
ATOM 1749 C CA . ALA A 1 218 ? 4.856 -6.657 -13.703 1.00 96.56 218 ALA A CA 1
ATOM 1750 C C . ALA A 1 218 ? 5.861 -7.339 -14.651 1.00 96.56 218 ALA A C 1
ATOM 1752 O O . ALA A 1 218 ? 5.681 -7.324 -15.870 1.00 96.56 218 ALA A O 1
ATOM 1753 N N . ARG A 1 219 ? 6.902 -7.989 -14.109 1.00 94.69 219 ARG A N 1
ATOM 1754 C CA . ARG A 1 219 ? 7.861 -8.772 -14.907 1.00 94.69 219 ARG A CA 1
ATOM 1755 C C . ARG A 1 219 ? 7.204 -9.974 -15.582 1.00 94.69 219 ARG A C 1
ATOM 1757 O O . ARG A 1 219 ? 7.427 -10.181 -16.772 1.00 94.69 219 ARG A O 1
ATOM 1764 N N . ASN A 1 220 ? 6.363 -10.720 -14.866 1.00 96.31 220 ASN A N 1
ATOM 1765 C CA . ASN A 1 220 ? 5.599 -11.834 -15.439 1.00 96.31 220 ASN A CA 1
ATOM 1766 C C . ASN A 1 220 ? 4.652 -11.350 -16.550 1.00 96.31 220 ASN A C 1
ATOM 1768 O O . ASN A 1 220 ? 4.479 -12.026 -17.564 1.00 96.31 220 ASN A O 1
ATOM 1772 N N . ASN A 1 221 ? 4.121 -10.133 -16.411 1.00 96.81 221 ASN A N 1
ATOM 1773 C CA . ASN A 1 221 ? 3.301 -9.461 -17.417 1.00 96.81 221 ASN A CA 1
ATOM 1774 C C . ASN A 1 221 ? 4.107 -8.726 -18.503 1.00 96.81 221 ASN A C 1
ATOM 1776 O O . ASN A 1 221 ? 3.522 -8.014 -19.318 1.00 96.81 221 ASN A O 1
ATOM 1780 N N . LYS A 1 222 ? 5.426 -8.957 -18.574 1.00 96.31 222 LYS A N 1
ATOM 1781 C CA . LYS A 1 222 ? 6.336 -8.451 -19.615 1.00 96.31 222 LYS A CA 1
ATOM 1782 C C . LYS A 1 222 ? 6.402 -6.920 -19.701 1.00 96.31 222 LYS A C 1
ATOM 1784 O O . LYS A 1 222 ? 6.677 -6.376 -20.771 1.00 96.31 222 LYS A O 1
ATOM 1789 N N . VAL A 1 223 ? 6.189 -6.217 -18.587 1.00 95.94 223 VAL A N 1
ATOM 1790 C CA . VAL A 1 223 ? 6.444 -4.771 -18.519 1.00 95.94 223 VAL A CA 1
ATOM 1791 C C . VAL A 1 223 ? 7.933 -4.516 -18.709 1.00 95.94 223 VAL A C 1
ATOM 1793 O O . VAL A 1 223 ? 8.775 -5.156 -18.075 1.00 95.94 223 VAL A O 1
ATOM 1796 N N . GLN A 1 224 ? 8.262 -3.567 -19.582 1.00 93.94 224 GLN A N 1
ATOM 1797 C CA . GLN A 1 224 ? 9.648 -3.217 -19.864 1.00 93.94 224 GLN A CA 1
ATOM 1798 C C . GLN A 1 224 ? 10.317 -2.601 -18.633 1.00 93.94 224 GLN A C 1
ATOM 1800 O O . GLN A 1 224 ? 9.708 -1.837 -17.884 1.00 93.94 224 GLN A O 1
ATOM 1805 N N . GLU A 1 225 ? 11.606 -2.880 -18.442 1.00 89.75 225 GLU A N 1
ATOM 1806 C CA . GLU A 1 225 ? 12.357 -2.332 -17.309 1.00 89.75 225 GLU A CA 1
ATOM 1807 C C . GLU A 1 225 ? 12.371 -0.798 -17.311 1.00 89.75 225 GLU A C 1
ATOM 1809 O O . GLU A 1 225 ? 12.243 -0.186 -16.253 1.00 89.75 225 GLU A O 1
ATOM 1814 N N . ALA A 1 226 ? 12.426 -0.173 -18.491 1.00 87.94 226 ALA A N 1
ATOM 1815 C CA . ALA A 1 226 ? 12.324 1.277 -18.635 1.00 87.94 226 ALA A CA 1
ATOM 1816 C C . ALA A 1 226 ? 11.011 1.834 -18.050 1.00 87.94 226 ALA A C 1
ATOM 1818 O O . ALA A 1 226 ? 11.042 2.838 -17.338 1.00 87.94 226 ALA A O 1
ATOM 1819 N N . ASP A 1 227 ? 9.886 1.146 -18.267 1.00 90.50 227 ASP A N 1
ATOM 1820 C CA . ASP A 1 227 ? 8.576 1.539 -17.737 1.00 90.50 227 ASP A CA 1
ATOM 1821 C C . ASP A 1 227 ? 8.531 1.373 -16.207 1.00 90.50 227 ASP A C 1
ATOM 1823 O O . ASP A 1 227 ? 8.047 2.255 -15.494 1.00 90.50 227 ASP A O 1
ATOM 1827 N N . ILE A 1 228 ? 9.112 0.286 -15.675 1.00 88.31 228 ILE A N 1
ATOM 1828 C CA . ILE A 1 228 ? 9.232 0.053 -14.223 1.00 88.31 228 ILE A CA 1
ATOM 1829 C C . ILE A 1 228 ? 10.100 1.139 -13.571 1.00 88.31 228 ILE A C 1
ATOM 1831 O O . ILE A 1 228 ? 9.747 1.665 -12.511 1.00 88.31 228 ILE A O 1
ATOM 1835 N N . VAL A 1 229 ? 11.237 1.485 -14.180 1.00 85.38 229 VAL A N 1
ATOM 1836 C CA . VAL A 1 229 ? 12.151 2.520 -13.678 1.00 85.38 229 VAL A CA 1
ATOM 1837 C C . VAL A 1 229 ? 11.493 3.896 -13.732 1.00 85.38 229 VAL A C 1
ATOM 1839 O O . VAL A 1 229 ? 11.596 4.643 -12.761 1.00 85.38 229 VAL A O 1
ATOM 1842 N N . LEU A 1 230 ? 10.780 4.219 -14.817 1.00 85.19 230 LEU A N 1
ATOM 1843 C CA . LEU A 1 230 ? 10.043 5.475 -14.946 1.00 85.19 230 LEU A CA 1
ATOM 1844 C C . LEU A 1 230 ? 8.935 5.587 -13.892 1.00 85.19 230 LEU A C 1
ATOM 1846 O O . LEU A 1 230 ? 8.780 6.642 -13.279 1.00 85.19 230 LEU A O 1
ATOM 1850 N N . HIS A 1 231 ? 8.198 4.503 -13.639 1.00 85.88 231 HIS A N 1
ATOM 1851 C CA . HIS A 1 231 ? 7.191 4.462 -12.581 1.00 85.88 231 HIS A CA 1
ATOM 1852 C C . HIS A 1 231 ? 7.822 4.682 -11.194 1.00 85.88 231 HIS A C 1
ATOM 1854 O O . HIS A 1 231 ? 7.325 5.474 -10.404 1.00 85.88 231 HIS A O 1
ATOM 1860 N N . ASN A 1 232 ? 8.975 4.061 -10.922 1.00 80.38 232 ASN A N 1
ATOM 1861 C CA . ASN A 1 232 ? 9.702 4.180 -9.651 1.00 80.38 232 ASN A CA 1
ATOM 1862 C C . ASN A 1 232 ? 10.669 5.388 -9.579 1.00 80.38 232 ASN A C 1
ATOM 1864 O O . ASN A 1 232 ? 11.506 5.445 -8.669 1.00 80.38 232 ASN A O 1
ATOM 1868 N N . ARG A 1 233 ? 10.585 6.346 -10.518 1.00 73.31 233 ARG A N 1
ATOM 1869 C CA . ARG A 1 233 ? 11.530 7.472 -10.673 1.00 73.31 233 ARG A CA 1
ATOM 1870 C C . ARG A 1 233 ? 11.705 8.299 -9.397 1.00 73.31 233 ARG A C 1
ATOM 1872 O O . ARG A 1 233 ? 12.823 8.730 -9.118 1.00 73.31 233 ARG A O 1
ATOM 1879 N N . TRP A 1 234 ? 10.632 8.466 -8.616 1.00 71.69 234 TRP A N 1
ATOM 1880 C CA . TRP A 1 234 ? 10.612 9.134 -7.304 1.00 71.69 234 TRP A CA 1
ATOM 1881 C C . TRP A 1 234 ? 11.841 8.822 -6.447 1.00 71.69 234 TRP A C 1
ATOM 1883 O O . TRP A 1 234 ? 12.455 9.722 -5.886 1.00 71.69 234 TRP A O 1
ATOM 1893 N N . ARG A 1 235 ? 12.265 7.557 -6.413 1.00 66.50 235 ARG A N 1
ATOM 1894 C CA . ARG A 1 235 ? 13.378 7.100 -5.572 1.00 66.50 235 ARG A CA 1
ATOM 1895 C C . ARG A 1 235 ? 14.684 7.822 -5.841 1.00 66.50 235 ARG A C 1
ATOM 1897 O O . ARG A 1 235 ? 15.440 8.091 -4.914 1.00 66.50 235 ARG A O 1
ATOM 1904 N N . ALA A 1 236 ? 14.977 8.066 -7.116 1.00 61.09 236 ALA A N 1
ATOM 1905 C CA . ALA A 1 236 ? 16.209 8.731 -7.509 1.00 61.09 236 ALA A CA 1
ATOM 1906 C C . ALA A 1 236 ? 16.185 10.204 -7.084 1.00 61.09 236 ALA A C 1
ATOM 1908 O O . ALA A 1 236 ? 17.226 10.748 -6.722 1.00 61.09 236 ALA A O 1
ATOM 1909 N N . SER A 1 237 ? 15.000 10.820 -7.096 1.00 59.31 237 SER A N 1
ATOM 1910 C CA . SER A 1 237 ? 14.767 12.182 -6.615 1.00 59.31 237 SER A CA 1
ATOM 1911 C C . SER A 1 237 ? 14.840 12.275 -5.086 1.00 59.31 237 SER A C 1
ATOM 1913 O O . SER A 1 237 ? 15.536 13.146 -4.571 1.00 59.31 237 SER A O 1
ATOM 1915 N N . GLU A 1 238 ? 14.206 11.350 -4.360 1.00 62.12 238 GLU A N 1
ATOM 1916 C CA . GLU A 1 238 ? 14.205 11.301 -2.890 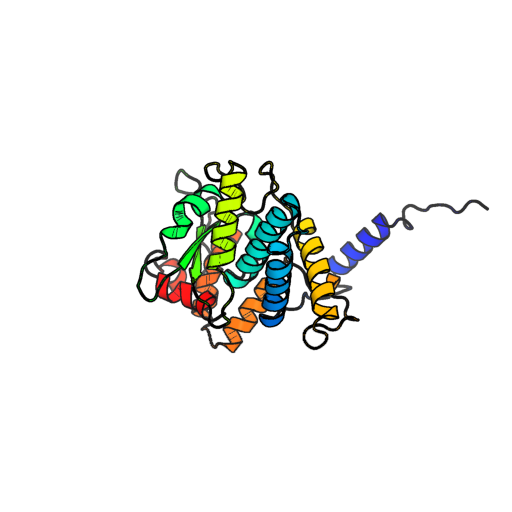1.00 62.12 238 GLU A CA 1
ATOM 1917 C C . GLU A 1 238 ? 15.613 11.082 -2.322 1.00 62.12 238 GLU A C 1
ATOM 1919 O O . GLU A 1 238 ? 16.075 11.851 -1.480 1.00 62.12 238 GLU A O 1
ATOM 1924 N N . ALA A 1 239 ? 16.344 10.085 -2.842 1.00 58.72 239 ALA A N 1
ATOM 1925 C CA . ALA A 1 239 ? 17.693 9.737 -2.383 1.00 58.72 239 ALA A CA 1
ATOM 1926 C C . ALA A 1 239 ? 18.713 10.878 -2.535 1.00 58.72 239 ALA A C 1
ATOM 1928 O O . ALA A 1 239 ? 19.820 10.808 -2.001 1.00 58.72 239 ALA A O 1
ATOM 1929 N N . LYS A 1 240 ? 18.365 11.904 -3.311 1.00 56.84 240 LYS A N 1
ATOM 1930 C CA . LYS A 1 240 ? 19.223 13.037 -3.635 1.00 56.84 240 LYS A CA 1
ATOM 1931 C C . LYS A 1 240 ? 18.819 14.318 -2.911 1.00 56.84 240 LYS A C 1
ATOM 1933 O O . LYS A 1 240 ? 19.527 15.310 -3.073 1.00 56.84 240 LYS A O 1
ATOM 1938 N N . SER A 1 241 ? 17.744 14.301 -2.115 1.00 57.31 241 SER A N 1
ATOM 1939 C CA . SER A 1 241 ? 17.324 15.392 -1.216 1.00 57.31 241 SER A CA 1
ATOM 1940 C C . SER A 1 241 ? 17.446 16.795 -1.843 1.00 57.31 241 SER A C 1
ATOM 1942 O O . SER A 1 241 ? 17.984 17.721 -1.233 1.00 57.31 241 SER A O 1
ATOM 1944 N N . GLY A 1 242 ? 17.006 16.936 -3.101 1.00 53.88 242 GLY A N 1
ATOM 1945 C CA . GLY A 1 242 ? 17.037 18.199 -3.854 1.00 53.88 242 GLY A CA 1
ATOM 1946 C C . GLY A 1 242 ? 18.228 18.410 -4.803 1.00 53.88 242 GLY A C 1
ATOM 1947 O O . GLY A 1 242 ? 18.285 19.441 -5.464 1.00 53.88 242 GLY A O 1
ATOM 1948 N N . SER A 1 243 ? 19.165 17.465 -4.918 1.00 51.34 243 SER A N 1
ATOM 1949 C CA . SER A 1 243 ? 20.206 17.471 -5.963 1.00 51.34 243 SER A CA 1
ATOM 1950 C C . SER A 1 243 ? 19.759 16.728 -7.230 1.00 51.34 243 SER A C 1
ATOM 1952 O O . SER A 1 243 ? 18.824 15.924 -7.184 1.00 51.34 243 SER A O 1
ATOM 1954 N N . LEU A 1 244 ? 20.405 16.999 -8.377 1.00 54.41 244 LEU A N 1
ATOM 1955 C CA . LEU A 1 244 ? 20.054 16.345 -9.644 1.00 54.41 244 LEU A CA 1
ATOM 1956 C C . LEU A 1 244 ? 20.099 14.814 -9.478 1.00 54.41 244 LEU A C 1
ATOM 1958 O O . LEU A 1 244 ? 21.137 14.262 -9.086 1.00 54.41 244 LEU A O 1
ATOM 1962 N N . PRO A 1 245 ? 18.984 14.117 -9.750 1.00 58.28 245 PRO A N 1
ATOM 1963 C CA . PRO A 1 245 ? 18.912 12.684 -9.557 1.00 58.28 245 PRO A CA 1
ATOM 1964 C C . PRO A 1 245 ? 19.843 11.971 -10.538 1.00 58.28 245 PRO A C 1
ATOM 1966 O O . PRO A 1 245 ? 19.909 12.315 -11.718 1.00 58.28 245 PRO A O 1
ATOM 1969 N N . CYS A 1 246 ? 20.567 10.959 -10.053 1.00 54.91 246 CYS A N 1
ATOM 1970 C CA . CYS A 1 246 ? 21.399 10.119 -10.912 1.00 54.91 246 CYS A CA 1
ATOM 1971 C C . CYS A 1 246 ? 20.473 9.175 -11.690 1.00 54.91 246 CYS A C 1
ATOM 1973 O O . CYS A 1 246 ? 20.098 8.109 -11.207 1.00 54.91 246 CYS A O 1
ATOM 1975 N N . MET A 1 247 ? 20.022 9.633 -12.854 1.00 58.50 247 MET A N 1
ATOM 1976 C CA . MET A 1 247 ? 19.133 8.910 -13.761 1.00 58.50 247 MET A CA 1
ATOM 1977 C C . MET A 1 247 ? 19.756 8.879 -15.152 1.00 58.50 247 MET A C 1
ATOM 1979 O O . MET A 1 247 ? 20.642 9.674 -15.465 1.00 58.50 247 MET A O 1
ATOM 1983 N N . SER A 1 248 ? 19.261 7.988 -16.011 1.00 61.47 248 SER A N 1
ATOM 1984 C CA . SER A 1 248 ? 19.567 8.083 -17.436 1.00 61.47 248 SER A CA 1
ATOM 1985 C C . SER A 1 248 ? 19.120 9.447 -17.981 1.00 61.47 248 SER A C 1
ATOM 1987 O O . SER A 1 248 ? 18.106 9.999 -17.542 1.00 61.47 248 SER A O 1
ATOM 1989 N N . MET A 1 249 ? 19.855 9.975 -18.966 1.00 52.25 249 MET A N 1
ATOM 1990 C CA . MET A 1 249 ? 19.528 11.252 -19.621 1.00 52.25 249 MET A CA 1
ATOM 1991 C C . MET A 1 249 ? 18.077 11.272 -20.113 1.00 52.25 249 MET A C 1
ATOM 1993 O O . MET A 1 249 ? 17.355 12.233 -19.874 1.00 52.25 249 MET A O 1
ATOM 1997 N N . HIS A 1 250 ? 17.608 10.169 -20.702 1.00 55.81 250 HIS A N 1
ATOM 1998 C CA . HIS A 1 250 ? 16.229 10.035 -21.171 1.00 55.81 250 HIS A CA 1
ATOM 1999 C C . HIS A 1 250 ? 15.193 10.271 -20.056 1.00 55.81 250 HIS A C 1
ATOM 2001 O O . HIS A 1 250 ? 14.242 11.030 -20.239 1.00 55.81 250 HIS A O 1
ATOM 2007 N N . ASN A 1 251 ? 15.413 9.705 -18.864 1.00 57.75 251 ASN A N 1
ATOM 2008 C CA . ASN A 1 251 ? 14.515 9.892 -17.724 1.00 57.75 251 ASN A CA 1
ATOM 2009 C C . ASN A 1 251 ? 14.594 11.305 -17.135 1.00 57.75 251 ASN A C 1
ATOM 2011 O O . ASN A 1 251 ? 13.595 11.788 -16.609 1.00 57.75 251 ASN A O 1
ATOM 2015 N N . LEU A 1 252 ? 15.750 11.975 -17.208 1.00 51.22 252 LEU A N 1
ATOM 2016 C CA . LEU A 1 252 ? 15.912 13.346 -16.717 1.00 51.22 252 LEU A CA 1
ATOM 2017 C C . LEU A 1 252 ? 15.055 14.337 -17.517 1.00 51.22 252 LEU A C 1
ATOM 2019 O O . LEU A 1 252 ? 14.373 15.159 -16.908 1.00 51.22 252 LEU A O 1
ATOM 2023 N N . TYR A 1 253 ? 15.033 14.193 -18.846 1.00 55.12 253 TYR A N 1
ATOM 2024 C CA . TYR A 1 253 ? 14.281 15.063 -19.762 1.00 55.12 253 TYR A CA 1
ATOM 2025 C C . TYR A 1 253 ? 12.840 14.614 -20.031 1.00 55.12 253 TYR A C 1
ATOM 2027 O O . TYR A 1 253 ? 12.103 15.325 -20.708 1.00 55.12 253 TYR A O 1
ATOM 2035 N N . THR A 1 254 ? 12.412 13.455 -19.519 1.00 60.97 254 THR A N 1
ATOM 2036 C CA . THR A 1 254 ? 11.023 13.003 -19.687 1.00 60.97 254 THR A CA 1
ATOM 2037 C C . THR A 1 254 ? 10.072 13.942 -18.948 1.00 60.97 254 THR A C 1
ATOM 2039 O O . THR A 1 254 ? 10.114 14.036 -17.713 1.00 60.97 254 THR A O 1
ATOM 2042 N N . GLU A 1 255 ? 9.181 14.583 -19.705 1.00 64.62 255 GLU A N 1
ATOM 2043 C CA . GLU A 1 255 ? 8.116 15.427 -19.177 1.00 64.62 255 GLU A CA 1
ATOM 2044 C C . GLU A 1 255 ? 7.022 14.557 -18.533 1.00 64.62 255 GLU A C 1
ATOM 2046 O O . GLU A 1 255 ? 6.257 13.854 -19.196 1.00 64.62 255 GLU A O 1
ATOM 2051 N N . ILE A 1 256 ? 6.972 14.572 -17.198 1.00 69.06 256 ILE A N 1
ATOM 2052 C CA . ILE A 1 256 ? 6.139 13.664 -16.392 1.00 69.06 256 ILE A CA 1
ATOM 2053 C C . ILE A 1 256 ? 4.637 13.862 -16.654 1.00 69.06 256 ILE A C 1
ATOM 2055 O O . ILE A 1 256 ? 3.883 12.886 -16.601 1.00 69.06 256 ILE A O 1
ATOM 2059 N N . SER A 1 257 ? 4.215 15.096 -16.944 1.00 65.19 257 SER A N 1
ATOM 2060 C CA . SER A 1 257 ? 2.839 15.457 -17.314 1.00 65.19 257 SER A CA 1
ATOM 2061 C C . SER A 1 257 ? 2.392 14.790 -18.614 1.00 65.19 257 SER A C 1
ATOM 2063 O O . SER A 1 257 ? 1.232 14.411 -18.729 1.00 65.19 257 SER A O 1
ATOM 2065 N N . GLN A 1 258 ? 3.304 14.597 -19.571 1.00 76.00 258 GLN A N 1
ATOM 2066 C CA . GLN A 1 258 ? 2.992 14.031 -20.889 1.00 76.00 258 GLN A CA 1
ATOM 2067 C C . GLN A 1 258 ? 3.217 12.514 -20.957 1.00 76.00 258 GLN A C 1
ATOM 2069 O O . GLN A 1 258 ? 2.608 11.824 -21.770 1.00 76.00 258 GLN A O 1
ATOM 2074 N N . ALA A 1 259 ? 4.042 11.958 -20.066 1.00 83.31 259 ALA A N 1
ATOM 2075 C CA . ALA A 1 259 ? 4.366 10.531 -20.033 1.00 83.31 259 ALA A CA 1
ATOM 2076 C C . ALA A 1 259 ? 3.305 9.648 -19.341 1.00 83.31 259 ALA A C 1
ATOM 2078 O O . ALA A 1 259 ? 3.589 8.493 -19.013 1.00 83.31 259 ALA A O 1
ATOM 2079 N N . LEU A 1 260 ? 2.091 10.159 -19.103 1.00 86.62 260 LEU A N 1
ATOM 2080 C CA . LEU A 1 260 ? 1.018 9.436 -18.411 1.00 86.62 260 LEU A CA 1
ATOM 2081 C C . LEU A 1 260 ? 0.761 8.022 -18.977 1.00 86.62 260 LEU A C 1
ATOM 2083 O O . LEU A 1 260 ? 0.754 7.087 -18.173 1.00 86.62 260 LEU A O 1
ATOM 2087 N N . PRO A 1 261 ? 0.639 7.803 -20.307 1.00 88.81 261 PRO A N 1
ATOM 2088 C CA . PRO A 1 261 ? 0.403 6.464 -20.850 1.00 88.81 261 PRO A CA 1
ATOM 2089 C C . PRO A 1 261 ? 1.475 5.456 -20.433 1.00 88.81 261 PRO A C 1
ATOM 2091 O O . PRO A 1 261 ? 1.160 4.343 -20.027 1.00 88.81 261 PRO A O 1
ATOM 2094 N N . THR A 1 262 ? 2.746 5.857 -20.477 1.00 89.81 262 THR A N 1
ATOM 2095 C CA . THR A 1 262 ? 3.884 5.009 -20.100 1.00 89.81 262 THR A CA 1
ATOM 2096 C C . THR A 1 262 ? 3.903 4.734 -18.598 1.00 89.81 262 THR A C 1
ATOM 2098 O O . THR A 1 262 ? 4.132 3.604 -18.175 1.00 89.81 262 THR A O 1
ATOM 2101 N N . ARG A 1 263 ? 3.603 5.745 -17.775 1.00 89.12 263 ARG A N 1
ATOM 2102 C CA . ARG A 1 263 ? 3.594 5.628 -16.307 1.00 89.12 263 ARG A CA 1
ATOM 2103 C C . ARG A 1 263 ? 2.499 4.697 -15.786 1.00 89.12 263 ARG A C 1
ATOM 2105 O O . ARG A 1 263 ? 2.695 4.064 -14.746 1.00 89.12 263 ARG A O 1
ATOM 2112 N N . LEU A 1 264 ? 1.380 4.608 -16.508 1.00 92.81 264 LEU A N 1
ATOM 2113 C CA . LEU A 1 264 ? 0.264 3.722 -16.180 1.00 92.81 264 LEU A CA 1
ATOM 2114 C C . LEU A 1 264 ? 0.508 2.267 -16.580 1.00 92.81 264 LEU A C 1
ATOM 2116 O O . LEU A 1 264 ? -0.097 1.391 -15.974 1.00 92.81 264 LEU A O 1
ATOM 2120 N N . ARG A 1 265 ? 1.417 1.974 -17.524 1.00 94.50 265 ARG A N 1
ATOM 2121 C CA . ARG A 1 265 ? 1.695 0.587 -17.953 1.00 94.50 265 ARG A CA 1
ATOM 2122 C C . ARG A 1 265 ? 2.066 -0.325 -16.793 1.00 94.50 265 ARG A C 1
ATOM 2124 O O . ARG A 1 265 ? 1.649 -1.474 -16.789 1.00 94.50 265 ARG A O 1
ATOM 2131 N N . PHE A 1 266 ? 2.820 0.185 -15.816 1.00 95.69 266 PHE A N 1
ATOM 2132 C CA . PHE A 1 266 ? 3.172 -0.588 -14.629 1.00 95.69 266 PHE A CA 1
ATOM 2133 C C . PHE A 1 266 ? 1.918 -1.009 -13.862 1.00 95.69 266 PHE A C 1
ATOM 2135 O O . PHE A 1 266 ? 1.611 -2.194 -13.830 1.00 95.69 266 PHE A O 1
ATOM 2142 N N . SER A 1 267 ? 1.168 -0.053 -13.307 1.00 95.81 267 SER A N 1
ATOM 2143 C CA . SER A 1 267 ? 0.010 -0.345 -12.456 1.00 95.81 267 SER A CA 1
ATOM 2144 C C . SER A 1 267 ? -1.133 -1.020 -13.217 1.00 95.81 267 SER A C 1
ATOM 2146 O O . SER A 1 267 ? -1.745 -1.932 -12.677 1.00 95.81 267 SER A O 1
ATOM 2148 N N . ALA A 1 268 ? -1.368 -0.663 -14.483 1.00 95.69 268 ALA A N 1
ATOM 2149 C CA . ALA A 1 268 ? -2.361 -1.321 -15.334 1.00 95.69 268 ALA A CA 1
ATOM 2150 C C . ALA A 1 268 ? -2.018 -2.791 -15.624 1.00 95.69 268 ALA A C 1
ATOM 2152 O O . ALA A 1 268 ? -2.916 -3.601 -15.831 1.00 95.69 268 ALA A O 1
ATOM 2153 N N . SER A 1 269 ? -0.730 -3.151 -15.652 1.00 96.50 269 SER A N 1
ATOM 2154 C CA . SER A 1 269 ? -0.307 -4.535 -15.891 1.00 96.50 269 SER A CA 1
ATOM 2155 C C . SER A 1 269 ? -0.437 -5.445 -14.678 1.00 96.50 269 SER A C 1
ATOM 2157 O O . SER A 1 269 ? -0.316 -6.654 -14.859 1.00 96.50 269 SER A O 1
ATOM 2159 N N . LEU A 1 270 ? -0.573 -4.886 -13.470 1.00 95.69 270 LEU A N 1
ATOM 2160 C CA . LEU A 1 270 ? -0.562 -5.656 -12.227 1.00 95.69 270 LEU A CA 1
ATOM 2161 C C . LEU A 1 270 ? -1.791 -6.533 -12.084 1.00 95.69 270 LEU A C 1
ATOM 2163 O O . LEU A 1 270 ? -2.829 -6.234 -12.709 1.00 95.69 270 LEU A O 1
#

pLDDT: mean 85.98, std 15.16, range [34.81, 98.75]

Secondary structure (DSSP, 8-state):
------GGGSHHHHHHHHHHHHHTTSS--PPPPPPHHHHHHHHHHHHHHHH-TT--HHHHHHHHHHHHHHHHHHHT---TTGGGGBBHHHHHHHTTTT--SSTT-EEEEEEP---TTSSS---EEEEEESS-TT---HHHHHHHHHHHHHHTT-TTS-SBSSB-TTSPBP-HHHHHHHHHHHHHHHHHH-TTTS-TTS-HHHH--TTTHHHHHHHHHHHHTT--HHHHHHHTTHHHHHTTTTSPP---HHHHH--TTT-HHHHHHHHHH-

Radius of gyration: 20.1 Å; chains: 1; bounding box: 49×52×68 Å

Organism: NCBI:txid426638

Foldseek 3Di:
DDDPPDVCPDPVNVVVVVVVCCVVVVDDADAAAQAVVLLVLLLVVLVVLLPDPPRDPQNVLVSLLLNLLLLCCQLLLDFLVQLQQFKQQCQLVCQCVQCDPDPQRWGWGWGFADAPPDPDTDTDTAIAGCAAPSGRNNVVSSVVLSVSCVVLVNRNDTATSNADSVRHHDHQVVSLVSVVVSLLVCCVVPVVSPPNPDPNSSNHGSRRRSSNNLVVQLVVLVQDPVLVCLSVVVVQVRVQRNDQGPDPPCSSPDDPVPCSVSNHSSNRHD